Protein AF-A0A7C9AT70-F1 (afdb_monomer_lite)

Foldseek 3Di:
DVVVVVVLFAAEEQEWAWEWEKEWEAQAADDPPDDGDTDIDIDTDTPSLVVQVVCVVLVGAHHYAFEAEPDPSRVVNCPCCVVVVHDCLNYHYYNPAHHWYKYFYAYNVRHTPDIDTDLCSRQVPSALVSVVVCLVSLLRYQAYEYELSYHLRNLLSSLVSCVVSVHAYEYEQNDLVSLLSCLSRLQSHAEYEEEQSSLQSVLCSNVVHNPADPDDPPPPDDDDDPVRVCVRSVVSVVSSQVSNHAWYWYQDVQFGTKIKGQVFDVVVVVSNVSSPPDDDPRPVVCVCCVVPPPCPPVPPVRPPPDRDMDMDGDGDDDD

Secondary structure (DSSP, 8-state):
-HHHHHHHTTPPEEES--EEEEEEEESSPPPTTS---EEEEEEEE-HHHHHHHHHHHTT---EEEEEEESSHHHHHHHHHHHHTT---TTEEEETTPPPEEEEEEE-TTS-EEEEEEE-HHHHHHS-HHHHHHTHHHHHH-S-EEEETTS-HHHHHHHHHHHHHHTPPEEEE--SHHHHGGGGGTGGG-SEE--BHHHHHHHHHHHHTS--SPP----SSS-PPPHHHHHHHHHHHHHHHHHTT-SEEEEE-GGG-EEEEESSHHHHHHHHHHTS---S---HHHHHHHHHS-TTTT--GGGG--SSPPEEEEEPPPP-

Radius of gyration: 20.95 Å; chains: 1; bounding box: 62×44×67 Å

InterPro domains:
  IPR002173 Carbohydrate/purine kinase, PfkB, conserved site [PS00583] (45-69)
  IPR011611 Carbohydrate kinase PfkB [PF00294] (31-262)
  IPR029056 Ribokinase-like [G3DSA:3.40.1190.20] (12-296)
  IPR029056 Ribokinase-like [SSF53613] (13-265)

Sequence (319 aa):
MGKEMDQVNGMPIIIGGMVLDIHATASVPSSSKSTTPGKIEYMHGGVARNVAECLFKLGTKLYMISAVGHDMAGDKLLELWISARLPVEGILQGSDIKTAVVCNMFDVDGELTAGVASVESIERCVTPQWIQGFKPIIRSAPVMLVDANLSIEALNASCRMAADFGVPVWFEPVSVAKSKRVASVAKHVTFASPNEHELVAMAEALTHGNVFRPIQRDQNENSWSIESLFKELKPAILVLLDGGIKFVLVTLGPQGAILCSRLGPTSLSECLNSTKILGGRNELFEAVTGRCPTHRYTSSTLRKRGSHLFAMHFPALPA

Organism: Opuntia streptacantha (NCBI:txid393608)

pLDDT: mean 87.19, std 15.48, range [33.5, 98.81]

Structure (mmCIF, N/CA/C/O backbone):
data_AF-A0A7C9AT70-F1
#
_entry.id   AF-A0A7C9AT70-F1
#
loop_
_atom_site.group_PDB
_atom_site.id
_atom_site.type_symbol
_atom_site.label_atom_id
_atom_site.label_alt_id
_atom_site.label_comp_id
_atom_site.label_asym_id
_atom_site.label_entity_id
_atom_site.label_seq_id
_atom_site.pdbx_PDB_ins_code
_atom_site.Cartn_x
_atom_site.Cartn_y
_atom_site.Cartn_z
_atom_site.occupancy
_atom_site.B_iso_or_equiv
_atom_site.auth_seq_id
_atom_site.auth_comp_id
_atom_site.auth_asym_id
_atom_site.auth_atom_id
_atom_site.pdbx_PDB_model_num
ATOM 1 N N . MET A 1 1 ? -30.740 -10.211 0.414 1.00 41.66 1 MET A N 1
ATOM 2 C CA . MET A 1 1 ? -30.214 -9.003 1.092 1.00 41.66 1 MET A CA 1
ATOM 3 C C . MET A 1 1 ? -29.822 -9.231 2.552 1.00 41.66 1 MET A C 1
ATOM 5 O O . MET A 1 1 ? -28.659 -9.028 2.850 1.00 41.66 1 MET A O 1
ATOM 9 N N . GLY A 1 2 ? -30.698 -9.694 3.460 1.00 33.50 2 GLY A N 1
ATOM 10 C CA . GLY A 1 2 ? -30.329 -9.842 4.887 1.00 33.50 2 GLY A CA 1
ATOM 11 C C . GLY A 1 2 ? -29.228 -10.873 5.213 1.00 33.50 2 GLY A C 1
ATOM 12 O O . GLY A 1 2 ? -28.416 -10.624 6.089 1.00 33.50 2 GLY A O 1
ATOM 13 N N . LYS A 1 3 ? -29.148 -11.999 4.484 1.00 34.25 3 LYS A N 1
ATOM 14 C CA . LYS A 1 3 ? -28.159 -13.074 4.740 1.00 34.25 3 LYS A CA 1
ATOM 15 C C . LYS A 1 3 ? -26.771 -12.858 4.110 1.00 34.25 3 LYS A C 1
ATOM 17 O O . LYS A 1 3 ? -25.826 -13.522 4.520 1.00 34.25 3 LYS A O 1
ATOM 22 N N . GLU A 1 4 ? -26.644 -11.972 3.120 1.00 42.09 4 GLU A N 1
ATOM 23 C CA . GLU A 1 4 ? -25.356 -11.656 2.471 1.00 42.09 4 GLU A CA 1
ATOM 24 C C . GLU A 1 4 ? -24.587 -10.578 3.243 1.00 42.09 4 GLU A C 1
ATOM 26 O O . GLU A 1 4 ? -23.379 -10.702 3.413 1.00 42.09 4 GLU A O 1
ATOM 31 N N . MET A 1 5 ? -25.280 -9.579 3.811 1.00 43.19 5 MET A N 1
ATOM 32 C CA . MET A 1 5 ? -24.649 -8.554 4.660 1.00 43.19 5 MET A CA 1
ATOM 33 C C . MET A 1 5 ? -24.045 -9.132 5.950 1.00 43.19 5 MET A C 1
ATOM 35 O O . MET A 1 5 ? -23.013 -8.642 6.407 1.00 43.19 5 MET A O 1
ATOM 39 N N . ASP A 1 6 ? -24.615 -10.210 6.497 1.00 45.12 6 ASP A N 1
ATOM 40 C CA . ASP A 1 6 ? -24.052 -10.904 7.664 1.00 45.12 6 ASP A CA 1
ATOM 41 C C . ASP A 1 6 ? -22.714 -11.599 7.367 1.00 45.12 6 ASP A C 1
ATOM 43 O O . ASP A 1 6 ? -21.927 -11.813 8.287 1.00 45.12 6 ASP A O 1
ATOM 47 N N . GLN A 1 7 ? -22.418 -11.918 6.099 1.00 51.62 7 GLN A N 1
ATOM 48 C CA . GLN A 1 7 ? -21.132 -12.514 5.732 1.00 51.62 7 GLN A CA 1
ATOM 49 C C . GLN A 1 7 ? -20.010 -11.487 5.595 1.00 51.62 7 GLN A C 1
ATOM 51 O O . GLN A 1 7 ? -18.861 -11.896 5.675 1.00 51.62 7 GLN A O 1
ATOM 56 N N . VAL A 1 8 ? -20.316 -10.198 5.401 1.00 58.53 8 VAL A N 1
ATOM 57 C CA . VAL A 1 8 ? -19.333 -9.138 5.088 1.00 58.53 8 VAL A CA 1
ATOM 58 C C . VAL A 1 8 ? -18.976 -8.279 6.313 1.00 58.53 8 VAL A C 1
ATOM 60 O O . VAL A 1 8 ? -17.944 -7.605 6.336 1.00 58.53 8 VAL A O 1
ATOM 63 N N . ASN A 1 9 ? -19.796 -8.323 7.366 1.00 64.69 9 ASN A N 1
ATOM 64 C CA . ASN A 1 9 ? -19.539 -7.594 8.606 1.00 64.69 9 ASN A CA 1
ATOM 65 C C . ASN A 1 9 ? -18.233 -8.052 9.266 1.00 64.69 9 ASN A C 1
ATOM 67 O O . ASN A 1 9 ? -18.027 -9.241 9.501 1.00 64.69 9 ASN A O 1
ATOM 71 N N . GLY A 1 10 ? -17.376 -7.091 9.619 1.00 79.19 10 GLY A N 1
ATOM 72 C CA . GLY A 1 10 ? -16.135 -7.370 10.338 1.00 79.19 10 GLY A CA 1
ATOM 73 C C . GLY A 1 10 ? -14.957 -7.855 9.485 1.00 79.19 10 GLY A C 1
ATOM 74 O O . GLY A 1 10 ? -13.961 -8.331 10.025 1.00 79.19 10 GLY A O 1
ATOM 75 N N . MET A 1 11 ? -15.025 -7.723 8.163 1.00 89.06 11 MET A N 1
ATOM 76 C CA . MET A 1 11 ? -13.864 -7.953 7.300 1.00 89.06 11 MET A CA 1
ATOM 77 C C . MET A 1 11 ? -12.917 -6.745 7.291 1.00 89.06 11 MET A C 1
ATOM 79 O O . MET A 1 11 ? -13.399 -5.607 7.279 1.00 89.06 11 MET A O 1
ATOM 83 N N . PRO A 1 12 ? -11.584 -6.948 7.248 1.00 93.75 12 PRO A N 1
ATOM 84 C CA . PRO A 1 12 ? -10.650 -5.890 6.883 1.00 93.75 12 PRO A CA 1
ATOM 85 C C . PRO A 1 12 ? -11.036 -5.269 5.538 1.00 93.75 12 PRO A C 1
ATOM 87 O O . PRO A 1 12 ? -11.363 -5.983 4.585 1.00 93.75 12 PRO A O 1
ATOM 90 N N . ILE A 1 13 ? -10.976 -3.942 5.468 1.00 97.06 13 ILE A N 1
ATOM 91 C CA . ILE A 1 13 ? -11.254 -3.182 4.249 1.00 97.06 13 ILE A CA 1
ATOM 92 C C . ILE A 1 13 ? -9.934 -2.774 3.621 1.00 97.06 13 ILE A C 1
ATOM 94 O O . ILE A 1 13 ? -9.091 -2.187 4.296 1.00 97.06 13 ILE A O 1
ATOM 98 N N . ILE A 1 14 ? -9.774 -3.031 2.329 1.00 98.38 14 ILE A N 1
ATOM 99 C CA . ILE A 1 14 ? -8.606 -2.616 1.558 1.00 98.38 14 ILE A CA 1
ATOM 100 C C . ILE A 1 14 ? -9.080 -1.678 0.446 1.00 98.38 14 ILE A C 1
ATOM 102 O O . ILE A 1 14 ? -9.915 -2.066 -0.366 1.00 98.38 14 ILE A O 1
ATOM 106 N N . ILE A 1 15 ? -8.580 -0.443 0.415 1.00 98.69 15 ILE A N 1
ATOM 107 C CA . ILE A 1 15 ? -8.938 0.567 -0.590 1.00 98.69 15 ILE A CA 1
ATOM 108 C C . ILE A 1 15 ? -7.676 0.990 -1.334 1.00 98.69 15 ILE A C 1
ATOM 110 O O . ILE A 1 15 ? -6.734 1.499 -0.726 1.00 98.69 15 ILE A O 1
ATOM 114 N N . GLY A 1 16 ? -7.652 0.808 -2.650 1.00 98.00 16 GLY A N 1
ATOM 115 C CA . GLY A 1 16 ? -6.492 1.202 -3.441 1.00 98.00 16 GLY A CA 1
ATOM 116 C C . GLY A 1 16 ? -6.433 0.556 -4.812 1.00 98.00 16 GLY A C 1
ATOM 117 O O . GLY A 1 16 ? -7.450 0.126 -5.359 1.00 98.00 16 GLY A O 1
ATOM 118 N N . GLY A 1 17 ? -5.233 0.515 -5.385 1.00 95.75 17 GLY A N 1
ATOM 119 C CA . GLY A 1 17 ? -5.032 0.107 -6.772 1.00 95.75 17 GLY A CA 1
ATOM 120 C C . GLY A 1 17 ? -5.025 -1.407 -6.995 1.00 95.75 17 GLY A C 1
ATOM 121 O O . GLY A 1 17 ? -4.301 -2.138 -6.317 1.00 95.75 17 GLY A O 1
ATOM 122 N N . MET A 1 18 ? -5.766 -1.852 -8.013 1.00 97.50 18 MET A N 1
ATOM 123 C CA . MET A 1 18 ? -5.521 -3.105 -8.734 1.00 97.50 18 MET A CA 1
ATOM 124 C C . MET A 1 18 ? -4.820 -2.752 -10.044 1.00 97.50 18 MET A C 1
ATOM 126 O O . MET A 1 18 ? -5.340 -1.944 -10.809 1.00 97.50 18 MET A O 1
ATOM 130 N N . VAL A 1 19 ? -3.629 -3.303 -10.277 1.00 97.38 19 VAL A N 1
ATOM 131 C CA . VAL A 1 19 ? -2.775 -2.927 -11.415 1.00 97.38 19 VAL A CA 1
ATOM 132 C C . VAL A 1 19 ? -2.290 -4.192 -12.103 1.00 97.38 19 VAL A C 1
ATOM 134 O O . VAL A 1 19 ? -1.858 -5.114 -11.425 1.00 97.38 19 VAL A O 1
ATOM 137 N N . LEU A 1 20 ? -2.355 -4.266 -13.428 1.00 97.69 20 LEU A N 1
ATOM 138 C CA . LEU A 1 20 ? -1.689 -5.331 -14.173 1.00 97.69 20 LEU A CA 1
ATOM 139 C C . LEU A 1 20 ? -0.238 -4.918 -14.427 1.00 97.69 20 LEU A C 1
ATOM 141 O O . LEU A 1 20 ? 0.009 -3.927 -15.113 1.00 97.69 20 LEU A O 1
ATOM 145 N N . ASP A 1 21 ? 0.709 -5.688 -13.910 1.00 96.62 21 ASP A N 1
ATOM 146 C CA . ASP A 1 21 ? 2.127 -5.488 -14.179 1.00 96.62 21 ASP A CA 1
ATOM 147 C C . ASP A 1 21 ? 2.527 -6.336 -15.395 1.00 96.62 21 ASP A C 1
ATOM 149 O O . ASP A 1 21 ? 2.266 -7.538 -15.460 1.00 96.62 21 ASP A O 1
ATOM 153 N N . ILE A 1 22 ? 3.147 -5.704 -16.386 1.00 97.06 22 ILE A N 1
ATOM 154 C CA . ILE A 1 22 ? 3.666 -6.337 -17.597 1.00 97.06 22 ILE A CA 1
ATOM 155 C C . ILE A 1 22 ? 5.180 -6.211 -17.559 1.00 97.06 22 ILE A C 1
ATOM 157 O O . ILE A 1 22 ? 5.713 -5.104 -17.590 1.00 97.06 22 ILE A O 1
ATOM 161 N N . HIS A 1 23 ? 5.877 -7.336 -17.496 1.00 96.12 23 HIS A N 1
ATOM 162 C CA . HIS A 1 23 ? 7.333 -7.380 -17.540 1.00 96.12 23 HIS A CA 1
ATOM 163 C C . HIS A 1 23 ? 7.773 -7.912 -18.898 1.00 96.12 23 HIS A C 1
ATOM 165 O O . HIS A 1 23 ? 7.491 -9.057 -19.242 1.00 96.12 23 HIS A O 1
ATOM 171 N N . ALA A 1 24 ? 8.436 -7.065 -19.679 1.00 95.62 24 ALA A N 1
ATOM 172 C CA . ALA A 1 24 ? 8.978 -7.408 -20.984 1.00 95.62 24 ALA A CA 1
ATOM 173 C C . ALA A 1 24 ? 10.507 -7.448 -20.903 1.00 95.62 24 ALA A C 1
ATOM 175 O O . ALA A 1 24 ? 11.152 -6.408 -20.826 1.00 95.62 24 ALA A O 1
ATOM 176 N N . THR A 1 25 ? 11.091 -8.642 -20.922 1.00 95.00 25 THR A N 1
ATOM 177 C CA . THR A 1 25 ? 12.543 -8.843 -20.818 1.00 95.00 25 THR A CA 1
ATOM 178 C C . THR A 1 25 ? 13.114 -9.204 -22.179 1.00 95.00 25 THR A C 1
ATOM 180 O O . THR A 1 25 ? 12.699 -10.195 -22.788 1.00 95.00 25 THR A O 1
ATOM 183 N N . ALA A 1 26 ? 14.063 -8.409 -22.667 1.00 93.19 26 ALA A N 1
ATOM 184 C CA . ALA A 1 26 ? 14.746 -8.683 -23.922 1.00 93.19 26 ALA A CA 1
ATOM 185 C C . ALA A 1 26 ? 15.648 -9.921 -23.786 1.00 93.19 26 ALA A C 1
ATOM 187 O O . ALA A 1 26 ? 16.386 -10.065 -22.819 1.00 93.19 26 ALA A O 1
ATOM 188 N N . SER A 1 27 ? 15.607 -10.828 -24.764 1.00 92.19 27 SER A N 1
ATOM 189 C CA . SER A 1 27 ? 16.508 -11.995 -24.804 1.00 92.19 27 SER A CA 1
ATOM 190 C C . SER A 1 27 ? 17.813 -11.711 -25.545 1.00 92.19 27 SER A C 1
ATOM 192 O O . SER A 1 27 ? 18.742 -12.511 -25.503 1.00 92.19 27 SER A O 1
ATOM 194 N N . VAL A 1 28 ? 17.869 -10.586 -26.254 1.00 89.31 28 VAL A N 1
ATOM 195 C CA . VAL A 1 28 ? 19.045 -10.088 -26.969 1.00 89.31 28 VAL A CA 1
ATOM 196 C C . VAL A 1 28 ? 19.143 -8.574 -26.768 1.00 89.31 28 VAL A C 1
ATOM 198 O O . VAL A 1 28 ? 18.120 -7.951 -26.469 1.00 89.31 28 VAL A O 1
ATOM 201 N N . PRO A 1 29 ? 20.329 -7.959 -26.934 1.00 86.56 29 PRO A N 1
ATOM 202 C CA . PRO A 1 29 ? 20.482 -6.514 -26.804 1.00 86.56 29 PRO A CA 1
ATOM 203 C C . PRO A 1 29 ? 19.462 -5.763 -27.666 1.00 86.56 29 PRO A C 1
ATOM 205 O O . PRO A 1 29 ? 19.308 -6.047 -28.858 1.00 86.56 29 PRO A O 1
ATOM 208 N N . SER A 1 30 ? 18.732 -4.834 -27.051 1.00 73.81 30 SER A N 1
ATOM 209 C CA . SER A 1 30 ? 17.620 -4.151 -27.705 1.00 73.81 30 SER A CA 1
ATOM 210 C C . SER A 1 30 ? 18.113 -3.122 -28.724 1.00 73.81 30 SER A C 1
ATOM 212 O O . SER A 1 30 ? 19.105 -2.421 -28.522 1.00 73.81 30 SER A O 1
ATOM 214 N N . SER A 1 31 ? 17.408 -3.021 -29.855 1.00 69.69 31 SER A N 1
ATOM 215 C CA . SER A 1 31 ? 17.649 -1.968 -30.850 1.00 69.69 31 SER A CA 1
ATOM 216 C C . SER A 1 31 ? 16.604 -0.863 -30.700 1.00 69.69 31 SER A C 1
ATOM 218 O O . SER A 1 31 ? 15.409 -1.139 -30.613 1.00 69.69 31 SER A O 1
ATOM 220 N N . SER A 1 32 ? 17.026 0.403 -30.705 1.00 67.81 32 SER A N 1
ATOM 221 C CA . SER A 1 32 ? 16.189 1.556 -30.325 1.00 67.81 32 SER A CA 1
ATOM 222 C C . SER A 1 32 ? 15.036 1.904 -31.284 1.00 67.81 32 SER A C 1
ATOM 224 O O . SER A 1 32 ? 14.395 2.940 -31.117 1.00 67.81 32 SER A O 1
ATOM 226 N N . LYS A 1 33 ? 14.759 1.078 -32.306 1.00 78.62 33 LYS A N 1
ATOM 227 C CA . LYS A 1 33 ? 13.757 1.353 -33.357 1.00 78.62 33 LYS A CA 1
ATOM 228 C C . LYS A 1 33 ? 13.019 0.113 -33.884 1.00 78.62 33 LYS A C 1
ATOM 230 O O . LYS A 1 33 ? 12.344 0.210 -34.904 1.00 78.62 33 LYS A O 1
ATOM 235 N N . SER A 1 34 ? 13.149 -1.044 -33.232 1.00 80.81 34 SER A N 1
ATOM 236 C CA . SER A 1 34 ? 12.470 -2.279 -33.645 1.00 80.81 34 SER A CA 1
ATOM 237 C C . SER A 1 34 ? 12.056 -3.118 -32.440 1.00 80.81 34 SER A C 1
ATOM 239 O O . SER A 1 34 ? 12.644 -3.022 -31.364 1.00 80.81 34 SER A O 1
ATOM 241 N N . THR A 1 35 ? 11.060 -3.983 -32.627 1.00 86.31 35 THR A N 1
ATOM 242 C CA . THR A 1 35 ? 10.727 -5.023 -31.651 1.00 86.31 35 THR A CA 1
ATOM 243 C C . THR A 1 35 ? 11.911 -5.968 -31.479 1.00 86.31 35 THR A C 1
ATOM 245 O O . THR A 1 35 ? 12.516 -6.392 -32.467 1.00 86.31 35 THR A O 1
ATOM 248 N N . THR A 1 36 ? 12.221 -6.304 -30.231 1.00 89.62 36 THR A N 1
ATOM 249 C CA . THR A 1 36 ? 13.320 -7.203 -29.867 1.00 89.62 36 THR A CA 1
ATOM 250 C C . THR A 1 36 ? 12.733 -8.520 -29.351 1.00 89.62 36 THR A C 1
ATOM 252 O O . THR A 1 36 ? 11.795 -8.466 -28.553 1.00 89.62 36 THR A O 1
ATOM 255 N N . PRO A 1 37 ? 13.230 -9.695 -29.786 1.00 92.31 37 PRO A N 1
ATOM 256 C CA . PRO A 1 37 ? 12.827 -10.973 -29.207 1.00 92.31 37 PRO A CA 1
ATOM 257 C C . PRO A 1 37 ? 13.023 -10.986 -27.689 1.00 92.31 37 PRO A C 1
ATOM 259 O O . PRO A 1 37 ? 14.044 -10.516 -27.182 1.00 92.31 37 PRO A O 1
ATOM 262 N N . GLY A 1 38 ? 12.049 -11.525 -26.965 1.00 93.62 38 GLY A N 1
ATOM 263 C CA . GLY A 1 38 ? 12.025 -11.459 -25.512 1.00 93.62 38 GLY A CA 1
ATOM 264 C C . GLY A 1 38 ? 10.919 -12.301 -24.894 1.00 93.62 38 GLY A C 1
ATOM 265 O O . GLY A 1 38 ? 10.175 -12.997 -25.590 1.00 93.62 38 GLY A O 1
ATOM 266 N N . LYS A 1 39 ? 10.805 -12.201 -23.573 1.00 95.38 39 LYS A N 1
ATOM 267 C CA . LYS A 1 39 ? 9.749 -12.816 -22.770 1.00 95.38 39 LYS A CA 1
ATOM 268 C C . LYS A 1 39 ? 8.825 -11.728 -22.234 1.00 95.38 39 LYS A C 1
ATOM 270 O O . LYS A 1 39 ? 9.304 -10.705 -21.756 1.00 95.38 39 LYS A O 1
ATOM 275 N N . ILE A 1 40 ? 7.516 -11.962 -22.307 1.00 96.12 40 ILE A N 1
ATOM 276 C CA . ILE A 1 40 ? 6.504 -11.095 -21.698 1.00 96.12 40 ILE A CA 1
ATOM 277 C C . ILE A 1 40 ? 5.802 -11.883 -20.599 1.00 96.12 40 ILE A C 1
ATOM 279 O O . ILE A 1 40 ? 5.270 -12.965 -20.848 1.00 96.12 40 ILE A O 1
ATOM 283 N N . GLU A 1 41 ? 5.798 -11.333 -19.392 1.00 95.94 41 GLU A N 1
ATOM 284 C CA . GLU A 1 41 ? 5.100 -11.879 -18.237 1.00 95.94 41 GLU A CA 1
ATOM 285 C C . GLU A 1 41 ? 4.011 -10.913 -17.784 1.00 95.94 41 GLU A C 1
ATOM 287 O O . GLU A 1 41 ? 4.243 -9.715 -17.627 1.00 95.94 41 GLU A O 1
ATOM 292 N N . TYR A 1 42 ? 2.817 -11.460 -17.567 1.00 95.38 42 TYR A N 1
ATOM 293 C CA . TYR A 1 42 ? 1.684 -10.740 -17.005 1.00 95.38 42 TYR A CA 1
ATOM 294 C C . TYR A 1 42 ? 1.552 -11.133 -15.546 1.00 95.38 42 TYR A C 1
ATOM 296 O O . TYR A 1 42 ? 1.326 -12.301 -15.222 1.00 95.38 42 TYR A O 1
ATOM 304 N N . MET A 1 43 ? 1.680 -10.152 -14.672 1.00 94.31 43 MET A N 1
ATOM 305 C CA . MET A 1 43 ? 1.584 -10.331 -13.241 1.00 94.31 43 MET A CA 1
ATOM 306 C C . MET A 1 43 ? 0.438 -9.502 -12.709 1.00 94.31 43 MET A C 1
ATOM 308 O O . MET A 1 43 ? 0.207 -8.357 -13.089 1.00 94.31 43 MET A O 1
ATOM 312 N N . HIS A 1 44 ? -0.297 -10.103 -11.794 1.00 94.31 44 HIS A N 1
ATOM 313 C CA . HIS A 1 44 ? -1.264 -9.358 -11.028 1.00 94.31 44 HIS A CA 1
ATOM 314 C C . HIS A 1 44 ? -0.490 -8.491 -10.025 1.00 94.31 44 HIS A C 1
ATOM 316 O O . HIS A 1 44 ? 0.328 -9.003 -9.263 1.00 94.31 44 HIS A O 1
ATOM 322 N N . GLY A 1 45 ? -0.745 -7.192 -10.036 1.00 94.19 45 GLY A N 1
ATOM 323 C CA . GLY A 1 45 ? -0.029 -6.192 -9.258 1.00 94.19 45 GLY A CA 1
ATOM 324 C C . GLY A 1 45 ? -0.973 -5.222 -8.557 1.00 94.19 45 GLY A C 1
ATOM 325 O O . GLY A 1 45 ? -2.175 -5.473 -8.408 1.00 94.19 45 GLY A O 1
ATOM 326 N N . GLY A 1 46 ? -0.419 -4.094 -8.123 1.00 94.69 46 GLY A N 1
ATOM 327 C CA . GLY A 1 46 ? -1.116 -3.090 -7.321 1.00 94.69 46 GLY A CA 1
ATOM 328 C C . GLY A 1 46 ? -0.963 -3.352 -5.826 1.00 94.69 46 GLY A C 1
ATOM 329 O O . GLY A 1 46 ? -1.211 -4.450 -5.336 1.00 94.69 46 GLY A O 1
ATOM 330 N N . VAL A 1 47 ? -0.536 -2.332 -5.084 1.00 95.94 47 VAL A N 1
ATOM 331 C CA . VAL A 1 47 ? -0.139 -2.485 -3.678 1.00 95.94 47 VAL A CA 1
ATOM 332 C C . VAL A 1 47 ? -1.301 -2.970 -2.809 1.00 95.94 47 VAL A C 1
ATOM 334 O O . VAL A 1 47 ? -1.182 -3.999 -2.144 1.00 95.94 47 VAL A O 1
ATOM 337 N N . ALA A 1 48 ? -2.455 -2.305 -2.881 1.00 97.62 48 ALA A N 1
ATOM 338 C CA . ALA A 1 48 ? -3.664 -2.744 -2.191 1.00 97.62 48 ALA A CA 1
ATOM 339 C C . ALA A 1 48 ? -4.101 -4.168 -2.600 1.00 97.62 48 ALA A C 1
ATOM 341 O O . ALA A 1 48 ? -4.435 -4.989 -1.747 1.00 97.62 48 ALA A O 1
ATOM 342 N N . ARG A 1 49 ? -4.029 -4.501 -3.892 1.00 97.44 49 ARG A N 1
ATOM 343 C CA . ARG A 1 49 ? -4.360 -5.831 -4.433 1.00 97.44 49 ARG A CA 1
ATOM 344 C C . ARG A 1 49 ? -3.434 -6.923 -3.883 1.00 97.44 49 ARG A C 1
ATOM 346 O O . ARG A 1 49 ? -3.914 -7.981 -3.485 1.00 97.44 49 ARG A O 1
ATOM 353 N N . ASN A 1 50 ? -2.131 -6.651 -3.802 1.00 97.44 50 ASN A N 1
ATOM 354 C CA . ASN A 1 50 ? -1.127 -7.561 -3.242 1.00 97.44 50 ASN A CA 1
ATOM 355 C C . ASN A 1 50 ? -1.363 -7.800 -1.745 1.00 97.44 50 ASN A C 1
ATOM 357 O O . ASN A 1 50 ? -1.298 -8.939 -1.282 1.00 97.44 50 ASN A O 1
ATOM 361 N N . VAL A 1 51 ? -1.683 -6.742 -0.991 1.00 97.19 51 VAL A N 1
ATOM 362 C CA . VAL A 1 51 ? -2.067 -6.859 0.423 1.00 97.19 51 VAL A CA 1
ATOM 363 C C . VAL A 1 51 ? -3.324 -7.713 0.571 1.00 97.19 51 VAL A C 1
ATOM 365 O O . VAL A 1 51 ? -3.359 -8.607 1.415 1.00 97.19 51 VAL A O 1
ATOM 368 N N . ALA A 1 52 ? -4.339 -7.476 -0.261 1.00 96.50 52 ALA A N 1
ATOM 369 C CA . ALA A 1 52 ? -5.569 -8.252 -0.239 1.00 96.50 52 ALA A CA 1
ATOM 370 C C . ALA A 1 52 ? -5.306 -9.743 -0.524 1.00 96.50 52 ALA A C 1
ATOM 372 O O . ALA A 1 52 ? -5.697 -10.606 0.259 1.00 96.50 52 ALA A O 1
ATOM 373 N N . GLU A 1 53 ? -4.571 -10.065 -1.588 1.00 95.88 53 GLU A N 1
ATOM 374 C CA . GLU A 1 53 ? -4.197 -11.450 -1.894 1.00 95.88 53 GLU A CA 1
ATOM 375 C C . GLU A 1 53 ? -3.407 -12.103 -0.747 1.00 95.88 53 GLU A C 1
ATOM 377 O O . GLU A 1 53 ? -3.652 -13.265 -0.417 1.00 95.88 53 GLU A O 1
ATOM 382 N N . CYS A 1 54 ? -2.498 -11.362 -0.104 1.00 95.19 54 CYS A N 1
ATOM 383 C CA . CYS A 1 54 ? -1.751 -11.842 1.056 1.00 95.19 54 CYS A CA 1
ATOM 384 C C . CYS A 1 54 ? -2.687 -12.198 2.220 1.00 95.19 54 CYS A C 1
ATOM 386 O O . CYS A 1 54 ? -2.642 -13.322 2.716 1.00 95.19 54 CYS A O 1
ATOM 388 N N . LEU A 1 55 ? -3.595 -11.296 2.609 1.00 92.44 55 LEU A N 1
ATOM 389 C CA . LEU A 1 55 ? -4.582 -11.562 3.664 1.00 92.44 55 LEU A CA 1
ATOM 390 C C . LEU A 1 55 ? -5.445 -12.787 3.343 1.00 92.44 55 LEU A C 1
ATOM 392 O O . LEU A 1 55 ? -5.650 -13.639 4.210 1.00 92.44 55 LEU A O 1
ATOM 396 N N . PHE A 1 56 ? -5.894 -12.909 2.093 1.00 92.00 56 PHE A N 1
ATOM 397 C CA . PHE A 1 56 ? -6.684 -14.050 1.646 1.00 92.00 56 PHE A CA 1
ATOM 398 C C . PHE A 1 56 ? -5.912 -15.372 1.748 1.00 92.00 56 PHE A C 1
ATOM 400 O O . PHE A 1 56 ? -6.423 -16.342 2.310 1.00 92.00 56 PHE A O 1
ATOM 407 N N . LYS A 1 57 ? -4.658 -15.410 1.278 1.00 92.12 57 LYS A N 1
ATOM 408 C CA . LYS A 1 57 ? -3.782 -16.591 1.396 1.00 92.12 57 LYS A CA 1
ATOM 409 C C . LYS A 1 57 ? -3.444 -16.931 2.848 1.00 92.12 57 LYS A C 1
ATOM 411 O O . LYS A 1 57 ? -3.259 -18.099 3.171 1.00 92.12 57 LYS A O 1
ATOM 416 N N . LEU A 1 58 ? -3.432 -15.934 3.732 1.00 89.25 58 LEU A N 1
ATOM 417 C CA . LEU A 1 58 ? -3.352 -16.100 5.185 1.00 89.25 58 LEU A CA 1
ATOM 418 C C . LEU A 1 58 ? -4.722 -16.412 5.821 1.00 89.25 58 LEU A C 1
ATOM 420 O O . LEU A 1 58 ? -4.916 -16.180 7.013 1.00 89.25 58 LEU A O 1
ATOM 424 N N . GLY A 1 59 ? -5.689 -16.922 5.054 1.00 86.75 59 GLY A N 1
ATOM 425 C CA . GLY A 1 59 ? -6.973 -17.425 5.549 1.00 86.75 59 GLY A CA 1
ATOM 426 C C . GLY A 1 59 ? -7.962 -16.352 6.010 1.00 86.75 59 GLY A C 1
ATOM 427 O O . GLY A 1 59 ? -8.968 -16.688 6.630 1.00 86.75 59 GLY A O 1
ATOM 428 N N . THR A 1 60 ? -7.700 -15.074 5.729 1.00 86.94 60 THR A N 1
ATOM 429 C CA . THR A 1 60 ? -8.556 -13.960 6.150 1.00 86.94 60 THR A CA 1
ATOM 430 C C . THR A 1 60 ? -9.431 -13.502 4.992 1.00 86.94 60 THR A C 1
ATOM 432 O O . THR A 1 60 ? -8.934 -13.085 3.947 1.00 86.94 60 THR A O 1
ATOM 435 N N . LYS A 1 61 ? -10.754 -13.534 5.176 1.00 88.88 61 LYS A N 1
ATOM 436 C CA . LYS A 1 61 ? -11.662 -12.880 4.228 1.00 88.88 61 LYS A CA 1
ATOM 437 C C . LYS A 1 61 ? -11.579 -11.366 4.391 1.00 88.88 61 LYS A C 1
ATOM 439 O O . LYS A 1 61 ? -11.466 -10.865 5.505 1.00 88.88 61 LYS A O 1
ATOM 444 N N . LEU A 1 62 ? -11.674 -10.655 3.280 1.00 93.00 62 LEU A N 1
ATOM 445 C CA . LEU A 1 62 ? -11.519 -9.208 3.203 1.00 93.00 62 LEU A CA 1
ATOM 446 C C . LEU A 1 62 ? -12.524 -8.622 2.221 1.00 93.00 62 LEU A C 1
ATOM 448 O O . LEU A 1 62 ? -13.118 -9.346 1.418 1.00 93.00 62 LEU A O 1
ATOM 452 N N . TYR A 1 63 ? -12.639 -7.301 2.245 1.00 95.81 63 TYR A N 1
ATOM 453 C CA . TYR A 1 63 ? -13.417 -6.555 1.274 1.00 95.81 63 TYR A CA 1
ATOM 454 C C . TYR A 1 63 ? -12.527 -5.526 0.567 1.00 95.81 63 TYR A C 1
ATOM 456 O O . TYR A 1 63 ? -11.843 -4.733 1.217 1.00 95.81 63 TYR A O 1
ATOM 464 N N . MET A 1 64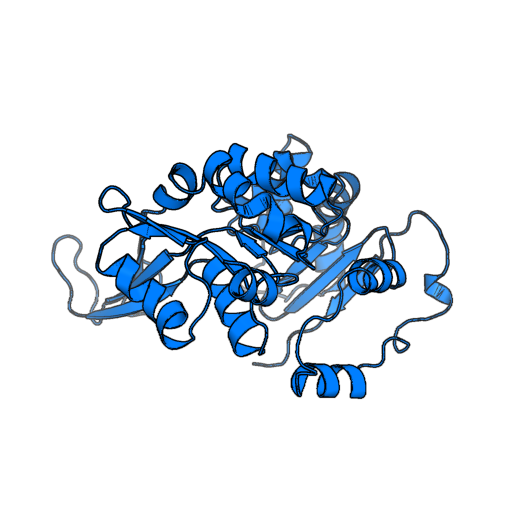 ? -12.511 -5.566 -0.766 1.00 97.69 64 MET A N 1
ATOM 465 C CA . MET A 1 64 ? -11.679 -4.702 -1.606 1.00 97.69 64 MET A CA 1
ATOM 466 C C . MET A 1 64 ? -12.537 -3.597 -2.221 1.00 97.69 64 MET A C 1
ATOM 468 O O . MET A 1 64 ? -13.565 -3.887 -2.827 1.00 97.69 64 MET A O 1
ATOM 472 N N . ILE A 1 65 ? -12.093 -2.346 -2.105 1.00 98.50 65 ILE A N 1
ATOM 473 C CA . ILE A 1 65 ? -12.672 -1.194 -2.798 1.00 98.50 65 ILE A CA 1
ATOM 474 C C . ILE A 1 65 ? -11.655 -0.702 -3.830 1.00 98.50 65 ILE A C 1
ATOM 476 O O . ILE A 1 65 ? -10.571 -0.231 -3.480 1.00 98.50 65 ILE A O 1
ATOM 480 N N . SER A 1 66 ? -11.989 -0.842 -5.111 1.00 98.44 66 SER A N 1
ATOM 481 C CA . SER A 1 66 ? -11.095 -0.501 -6.224 1.00 98.44 66 SER A CA 1
ATOM 482 C C . SER A 1 66 ? -11.878 -0.200 -7.504 1.00 98.44 66 SER A C 1
ATOM 484 O O . SER A 1 66 ? -13.101 -0.062 -7.463 1.00 98.44 66 SER A O 1
ATOM 486 N N . ALA A 1 67 ? -11.178 -0.089 -8.632 1.00 98.19 67 ALA A N 1
ATOM 487 C CA . ALA A 1 67 ? -11.768 0.076 -9.951 1.00 98.19 67 ALA A CA 1
ATOM 488 C C . ALA A 1 67 ? -10.964 -0.679 -11.020 1.00 98.19 67 ALA A C 1
ATOM 490 O O . ALA A 1 67 ? -9.735 -0.615 -11.030 1.00 98.19 67 ALA A O 1
ATOM 491 N N . VAL A 1 68 ? -11.664 -1.342 -11.940 1.00 98.38 68 VAL A N 1
ATOM 492 C CA . VAL A 1 68 ? -11.103 -1.974 -13.143 1.00 98.38 68 VAL A CA 1
ATOM 493 C C . VAL A 1 68 ? -12.017 -1.731 -14.350 1.00 98.38 68 VAL A C 1
ATOM 495 O O . VAL A 1 68 ? -13.190 -1.387 -14.211 1.00 98.38 68 VAL A O 1
ATOM 498 N N . GLY A 1 69 ? -11.468 -1.866 -15.551 1.00 98.00 69 GLY A N 1
ATOM 499 C CA . GLY A 1 69 ? -12.209 -1.798 -16.805 1.00 98.00 69 GLY A CA 1
ATOM 500 C C . GLY A 1 69 ? -12.854 -3.125 -17.194 1.00 98.00 69 GLY A C 1
ATOM 501 O O . GLY A 1 69 ? -12.422 -4.188 -16.753 1.00 98.00 69 GLY A O 1
ATOM 502 N N . HIS A 1 70 ? -13.844 -3.071 -18.089 1.00 97.06 70 HIS A N 1
ATOM 503 C CA . HIS A 1 70 ? -14.278 -4.237 -18.875 1.00 97.06 70 HIS A CA 1
ATOM 504 C C . HIS A 1 70 ? -13.276 -4.508 -20.010 1.00 97.06 70 HIS A C 1
ATOM 506 O O . HIS A 1 70 ? -13.580 -4.342 -21.194 1.00 97.06 70 HIS A O 1
ATOM 512 N N . ASP A 1 71 ? -12.044 -4.836 -19.634 1.00 96.94 71 ASP A N 1
ATOM 513 C CA . ASP A 1 71 ? -10.938 -5.123 -20.537 1.00 96.94 71 ASP A CA 1
ATOM 514 C C . ASP A 1 71 ? -10.142 -6.350 -20.061 1.00 96.94 71 ASP A C 1
ATOM 516 O O . ASP A 1 71 ? -10.293 -6.815 -18.934 1.00 96.94 71 ASP A O 1
ATOM 520 N N . MET A 1 72 ? -9.267 -6.870 -20.929 1.00 95.81 72 MET A N 1
ATOM 521 C CA . MET A 1 72 ? -8.459 -8.066 -20.648 1.00 95.81 72 MET A CA 1
ATOM 522 C C . MET A 1 72 ? -7.655 -7.948 -19.344 1.00 95.81 72 MET A C 1
ATOM 524 O O . MET A 1 72 ? -7.446 -8.940 -18.649 1.00 95.81 72 MET A O 1
ATOM 528 N N . ALA A 1 73 ? -7.178 -6.746 -19.014 1.00 97.06 73 ALA A N 1
ATOM 529 C CA . ALA A 1 73 ? -6.425 -6.521 -17.789 1.00 97.06 73 ALA A CA 1
ATOM 530 C C . ALA A 1 73 ? -7.333 -6.596 -16.553 1.00 97.06 73 ALA A C 1
ATOM 532 O O . ALA A 1 73 ? -6.943 -7.195 -15.550 1.00 97.06 73 ALA A O 1
ATOM 533 N N . GLY A 1 74 ? -8.542 -6.037 -16.632 1.00 97.44 74 GLY A N 1
ATOM 534 C CA . GLY A 1 74 ? -9.551 -6.117 -15.580 1.00 97.44 74 GLY A CA 1
ATOM 535 C C . GLY A 1 74 ? -9.988 -7.555 -15.333 1.00 97.44 74 GLY A C 1
ATOM 536 O O . GLY A 1 74 ? -9.938 -8.014 -14.192 1.00 97.44 74 GLY A O 1
ATOM 537 N N . ASP A 1 75 ? -10.293 -8.295 -16.403 1.00 96.12 75 ASP A N 1
ATOM 538 C CA . ASP A 1 75 ? -10.631 -9.721 -16.334 1.00 96.12 75 ASP A CA 1
ATOM 539 C C . ASP A 1 75 ? -9.523 -10.511 -15.630 1.00 96.12 75 ASP A C 1
ATOM 541 O O . ASP A 1 75 ? -9.790 -11.278 -14.702 1.00 96.12 75 ASP A O 1
ATOM 545 N N . LYS A 1 76 ? -8.262 -10.256 -16.010 1.00 96.19 76 LYS A N 1
ATOM 546 C CA . LYS A 1 76 ? -7.096 -10.916 -15.420 1.00 96.19 76 LYS A CA 1
ATOM 547 C C . LYS A 1 76 ? -6.987 -10.647 -13.920 1.00 96.19 76 LYS A C 1
ATOM 549 O O . LYS A 1 76 ? -6.797 -11.569 -13.133 1.00 96.19 76 LYS A O 1
ATOM 554 N N . LEU A 1 77 ? -7.145 -9.394 -13.499 1.00 97.00 77 LEU A N 1
ATOM 555 C CA . LEU A 1 77 ? -7.067 -9.006 -12.086 1.00 97.00 77 LEU A CA 1
ATOM 556 C C . LEU A 1 77 ? -8.220 -9.565 -11.238 1.00 97.00 77 LEU A C 1
ATOM 558 O O . LEU A 1 77 ? -8.033 -9.798 -10.040 1.00 97.00 77 LEU A O 1
ATOM 562 N N . LEU A 1 78 ? -9.386 -9.806 -11.841 1.00 96.69 78 LEU A N 1
ATOM 563 C CA . LEU A 1 78 ? -10.565 -10.350 -11.164 1.00 96.69 78 LEU A CA 1
ATOM 564 C C . LEU A 1 78 ? -10.558 -11.881 -11.028 1.00 96.69 78 LEU A C 1
ATOM 566 O O . LEU A 1 78 ? -11.312 -12.403 -10.204 1.00 96.69 78 LEU A O 1
ATOM 570 N N . GLU A 1 79 ? -9.697 -12.610 -11.753 1.00 94.44 79 GLU A N 1
ATOM 571 C CA . GLU A 1 79 ? -9.628 -14.085 -11.721 1.00 94.44 79 GLU A CA 1
ATOM 572 C C . GLU A 1 79 ? -9.555 -14.646 -10.289 1.00 94.44 79 GLU A C 1
ATOM 574 O O . GLU A 1 79 ? -10.294 -15.573 -9.933 1.00 94.44 79 GLU A O 1
ATOM 579 N N . LEU A 1 80 ? -8.694 -14.069 -9.439 1.00 91.38 80 LEU A N 1
ATOM 580 C CA . LEU A 1 80 ? -8.553 -14.492 -8.043 1.00 91.38 80 LEU A CA 1
ATOM 581 C C . LEU A 1 80 ? -9.844 -14.253 -7.255 1.00 91.38 80 LEU A C 1
ATOM 583 O O . LEU A 1 80 ? -10.295 -15.149 -6.550 1.00 91.38 80 LEU A O 1
ATOM 587 N N . TRP A 1 81 ? -10.451 -13.072 -7.378 1.00 94.00 81 TRP A N 1
ATOM 588 C CA . TRP A 1 81 ? -11.663 -12.732 -6.631 1.00 94.00 81 TRP A CA 1
ATOM 589 C C . TRP A 1 81 ? -12.824 -13.654 -6.997 1.00 94.00 81 TRP A C 1
ATOM 591 O O . TRP A 1 81 ? -13.511 -14.165 -6.113 1.00 94.00 81 TRP A O 1
ATOM 601 N N . ILE A 1 82 ? -12.993 -13.925 -8.291 1.00 94.56 82 ILE A N 1
ATOM 602 C CA . ILE A 1 82 ? -14.055 -14.790 -8.802 1.00 94.56 82 ILE A CA 1
ATOM 603 C C . ILE A 1 82 ? -13.830 -16.240 -8.355 1.00 94.56 82 ILE A C 1
ATOM 605 O O . ILE A 1 82 ? -14.727 -16.856 -7.776 1.00 94.56 82 ILE A O 1
ATOM 609 N N . SER A 1 83 ? -12.630 -16.788 -8.575 1.00 94.12 83 SER A N 1
ATOM 610 C CA . SER A 1 83 ? -12.316 -18.183 -8.225 1.00 94.12 83 SER A CA 1
ATOM 611 C C . SER A 1 83 ? -12.363 -18.442 -6.714 1.00 94.12 83 SER A C 1
ATOM 613 O O . SER A 1 83 ? -12.843 -19.492 -6.283 1.00 94.12 83 SER A O 1
ATOM 615 N N . ALA A 1 84 ? -11.947 -17.465 -5.905 1.00 91.19 84 ALA A N 1
ATOM 616 C CA . ALA A 1 84 ? -11.996 -17.512 -4.447 1.00 91.19 84 ALA A CA 1
ATOM 617 C C . ALA A 1 84 ? -13.377 -17.193 -3.849 1.00 91.19 84 ALA A C 1
ATOM 619 O O . ALA A 1 84 ? -13.556 -17.333 -2.637 1.00 91.19 84 ALA A O 1
ATOM 620 N N . ARG A 1 85 ? -14.351 -16.764 -4.669 1.00 93.50 85 ARG A N 1
ATOM 621 C CA . ARG A 1 85 ? -15.665 -16.265 -4.223 1.00 93.50 85 ARG A CA 1
ATOM 622 C C . ARG A 1 85 ? -15.541 -15.126 -3.200 1.00 93.50 85 ARG A C 1
ATOM 624 O O . ARG A 1 85 ? -16.257 -15.100 -2.197 1.00 93.50 85 ARG A O 1
ATOM 631 N N . LEU A 1 86 ? -14.597 -14.216 -3.436 1.00 92.50 86 LEU A N 1
ATOM 632 C CA . LEU A 1 86 ? -14.460 -12.984 -2.664 1.00 92.50 86 LEU A CA 1
ATOM 633 C C . LEU A 1 86 ? -15.513 -11.955 -3.107 1.00 92.50 86 LEU A C 1
ATOM 635 O O . LEU A 1 86 ? -15.903 -11.961 -4.276 1.00 92.50 86 LEU A O 1
ATOM 639 N N . PRO A 1 87 ? -15.952 -11.056 -2.208 1.00 93.50 87 PRO A N 1
ATOM 640 C CA . PRO A 1 87 ? -16.845 -9.960 -2.572 1.00 93.50 87 PRO A CA 1
ATOM 641 C C . PRO A 1 87 ? -16.227 -9.075 -3.661 1.00 93.50 87 PRO A C 1
ATOM 643 O O . PRO A 1 87 ? -15.063 -8.677 -3.554 1.00 93.50 87 PRO A O 1
ATOM 646 N N . VAL A 1 88 ? -17.008 -8.761 -4.694 1.00 95.50 88 VAL A N 1
ATOM 647 C CA . VAL A 1 88 ? -16.586 -7.922 -5.834 1.00 95.50 88 VAL A CA 1
ATOM 648 C C . VAL A 1 88 ? -17.366 -6.615 -5.926 1.00 95.50 88 VAL A C 1
ATOM 650 O O . VAL A 1 88 ? -17.052 -5.775 -6.759 1.00 95.50 88 VAL A O 1
ATOM 653 N N . GLU A 1 89 ? -18.358 -6.400 -5.063 1.00 95.56 89 GLU A N 1
ATOM 654 C CA . GLU A 1 89 ? -19.255 -5.241 -5.131 1.00 95.56 89 GLU A CA 1
ATOM 655 C C . GLU A 1 89 ? -18.526 -3.924 -4.822 1.00 95.56 89 GLU A C 1
ATOM 657 O O . GLU A 1 89 ? -18.968 -2.863 -5.254 1.00 95.56 89 GLU A O 1
ATOM 662 N N . GLY A 1 90 ? -17.391 -3.989 -4.115 1.00 96.62 90 GLY A N 1
ATOM 663 C CA . GLY A 1 90 ? -16.494 -2.854 -3.885 1.00 96.62 90 GLY A CA 1
ATOM 664 C C . GLY A 1 90 ? -15.589 -2.513 -5.072 1.00 96.62 90 GLY A C 1
ATOM 665 O O . GLY A 1 90 ? -15.001 -1.428 -5.107 1.00 96.62 90 GLY A O 1
ATOM 666 N N . ILE A 1 91 ? -15.479 -3.408 -6.056 1.00 98.06 91 ILE A N 1
ATOM 667 C CA . ILE A 1 91 ? -14.651 -3.219 -7.245 1.00 98.06 91 ILE A CA 1
ATOM 668 C C . ILE A 1 91 ? -15.537 -2.656 -8.354 1.00 98.06 91 ILE A C 1
ATOM 670 O O . ILE A 1 91 ? -16.315 -3.376 -8.980 1.00 98.06 91 ILE A O 1
ATOM 674 N N . LEU A 1 92 ? -15.412 -1.351 -8.591 1.00 97.88 92 LEU A N 1
ATOM 675 C CA . LEU A 1 92 ? -16.108 -0.675 -9.676 1.00 97.88 92 LEU A CA 1
ATOM 676 C C . LEU A 1 92 ? -15.634 -1.237 -11.021 1.00 97.88 92 LEU A C 1
ATOM 678 O O . LEU A 1 92 ? -14.434 -1.298 -11.277 1.00 97.88 92 LEU A O 1
ATOM 682 N N . GLN A 1 93 ? -16.578 -1.618 -11.876 1.00 97.00 93 GLN A N 1
ATOM 683 C CA . GLN A 1 93 ? -16.317 -2.153 -13.210 1.00 97.00 93 GLN A CA 1
ATOM 684 C C . GLN A 1 93 ? -17.064 -1.312 -14.244 1.00 97.00 93 GLN A C 1
ATOM 686 O O . GLN A 1 93 ? -18.237 -0.986 -14.048 1.00 97.00 93 GLN A O 1
ATOM 691 N N . GLY A 1 94 ? -16.388 -0.927 -15.326 1.00 95.44 94 GLY A N 1
ATOM 692 C CA . GLY A 1 94 ? -16.979 -0.067 -16.349 1.00 95.44 94 GLY A CA 1
ATOM 693 C C . GLY A 1 94 ? -16.270 -0.161 -17.693 1.00 95.44 94 GLY A C 1
ATOM 694 O O . GLY A 1 94 ? -15.059 -0.356 -17.766 1.00 95.44 94 GLY A O 1
ATOM 695 N N . SER A 1 95 ? -17.021 -0.006 -18.783 1.00 94.38 95 SER A N 1
ATOM 696 C CA . SER A 1 95 ? -16.460 0.002 -20.145 1.00 94.38 95 SER A CA 1
ATOM 697 C C . SER A 1 95 ? -15.694 1.292 -20.472 1.00 94.38 95 SER A C 1
ATOM 699 O O . SER A 1 95 ? -14.886 1.317 -21.399 1.00 94.38 95 SER A O 1
ATOM 701 N N . ASP A 1 96 ? -15.947 2.363 -19.720 1.00 95.00 96 ASP A N 1
ATOM 702 C CA . ASP A 1 96 ? -15.264 3.656 -19.778 1.00 95.00 96 ASP A CA 1
ATOM 703 C C . ASP A 1 96 ? -14.013 3.721 -18.884 1.00 95.00 96 ASP A C 1
ATOM 705 O O . ASP A 1 96 ? -13.193 4.631 -19.024 1.00 95.00 96 ASP A O 1
ATOM 709 N N . ILE A 1 97 ? -13.823 2.731 -18.009 1.00 97.00 97 ILE A N 1
ATOM 710 C CA . ILE A 1 97 ? -12.645 2.602 -17.154 1.00 97.00 97 ILE A CA 1
ATOM 711 C C . ILE A 1 97 ? -11.564 1.845 -17.927 1.00 97.00 97 ILE A C 1
ATOM 713 O O . ILE A 1 97 ? -11.810 0.784 -18.496 1.00 97.00 97 ILE A O 1
ATOM 717 N N . LYS A 1 98 ? -10.345 2.388 -17.947 1.00 96.75 98 LYS A N 1
ATOM 718 C CA . LYS A 1 98 ? -9.153 1.658 -18.397 1.00 96.75 98 LYS A CA 1
ATOM 719 C C . LYS A 1 98 ? -8.479 1.049 -17.185 1.00 96.75 98 LYS A C 1
ATOM 721 O O . LYS A 1 98 ? -8.070 1.793 -16.291 1.00 96.75 98 LYS A O 1
ATOM 726 N N . THR A 1 99 ? -8.385 -0.276 -17.126 1.00 98.12 99 THR A N 1
ATOM 727 C CA . THR A 1 99 ? -7.694 -0.939 -16.015 1.00 98.12 99 THR A CA 1
ATOM 728 C C . THR A 1 99 ? -6.277 -0.397 -15.889 1.00 98.12 99 THR A C 1
ATOM 730 O O . THR A 1 99 ? -5.614 -0.140 -16.894 1.00 98.12 99 THR A O 1
ATOM 733 N N . ALA A 1 100 ? -5.822 -0.185 -14.655 1.00 97.69 100 ALA A N 1
ATOM 734 C CA . ALA A 1 100 ? -4.478 0.309 -14.426 1.00 97.69 100 ALA A CA 1
ATOM 735 C C . ALA A 1 100 ? -3.436 -0.731 -14.872 1.00 97.69 100 ALA A C 1
ATOM 737 O O . ALA A 1 100 ? -3.542 -1.909 -14.530 1.00 97.69 100 ALA A O 1
ATOM 738 N N . VAL A 1 101 ? -2.422 -0.294 -15.618 1.00 97.50 101 VAL A N 1
ATOM 739 C CA . VAL A 1 101 ? -1.346 -1.146 -16.143 1.00 97.50 101 VAL A CA 1
ATOM 740 C C . VAL A 1 101 ? -0.001 -0.465 -15.933 1.00 97.50 101 VAL A C 1
ATOM 742 O O . VAL A 1 101 ? 0.149 0.725 -16.216 1.00 97.50 101 VAL A O 1
ATOM 745 N N . VAL A 1 102 ? 0.997 -1.220 -15.486 1.00 95.69 102 VAL A N 1
ATOM 746 C CA . VAL A 1 102 ? 2.402 -0.801 -15.484 1.00 95.69 102 VAL A CA 1
ATOM 747 C C . VAL A 1 102 ? 3.173 -1.746 -16.389 1.00 95.69 102 VAL A C 1
ATOM 749 O O . VAL A 1 102 ? 3.134 -2.954 -16.204 1.00 95.69 102 VAL A O 1
ATOM 752 N N . CYS A 1 103 ? 3.868 -1.207 -17.383 1.00 96.06 103 CYS A N 1
ATOM 753 C CA . CYS A 1 103 ? 4.718 -1.978 -18.277 1.00 96.06 103 CYS A CA 1
ATOM 754 C C . CYS A 1 103 ? 6.177 -1.621 -18.022 1.00 96.06 103 CYS A C 1
ATOM 756 O O . CYS A 1 103 ? 6.572 -0.483 -18.270 1.00 96.06 103 CYS A O 1
ATOM 758 N N . ASN A 1 104 ? 6.965 -2.595 -17.579 1.00 95.38 104 ASN A N 1
ATOM 759 C CA . ASN A 1 104 ? 8.398 -2.483 -17.339 1.00 95.38 104 ASN A CA 1
ATOM 760 C C . ASN A 1 104 ? 9.159 -3.264 -18.414 1.00 95.38 104 ASN A C 1
ATOM 762 O O . ASN A 1 104 ? 8.860 -4.431 -18.669 1.00 95.38 104 ASN A O 1
ATOM 766 N N . MET A 1 105 ? 10.135 -2.618 -19.046 1.00 93.75 105 MET A N 1
ATOM 767 C CA . MET A 1 105 ? 11.017 -3.221 -20.041 1.00 93.75 105 MET A CA 1
ATOM 768 C C . MET A 1 105 ? 12.414 -3.412 -19.461 1.00 93.75 105 MET A C 1
ATOM 770 O O . MET A 1 105 ? 13.046 -2.446 -19.030 1.00 93.75 105 MET A O 1
ATOM 774 N N . PHE A 1 106 ? 12.909 -4.642 -19.506 1.00 94.12 106 PHE A N 1
ATOM 775 C CA . PHE A 1 106 ? 14.216 -5.032 -18.989 1.00 94.12 106 PHE A CA 1
ATOM 776 C C . PHE A 1 106 ? 15.154 -5.433 -20.129 1.00 94.12 106 PHE A C 1
ATOM 778 O O . PHE A 1 106 ? 14.706 -5.988 -21.140 1.00 94.12 106 PHE A O 1
ATOM 785 N N . ASP A 1 107 ? 16.444 -5.151 -19.972 1.00 92.06 107 ASP A N 1
ATOM 786 C CA . ASP A 1 107 ? 17.472 -5.645 -20.886 1.00 92.06 107 ASP A CA 1
ATOM 787 C C . ASP A 1 107 ? 17.828 -7.118 -20.619 1.00 92.06 107 ASP A C 1
ATOM 789 O O . ASP A 1 107 ? 17.154 -7.823 -19.863 1.00 92.06 107 ASP A O 1
ATOM 793 N N . VAL A 1 108 ? 18.873 -7.594 -21.302 1.00 93.25 108 VAL A N 1
ATOM 794 C CA . VAL A 1 108 ? 19.371 -8.972 -21.200 1.00 93.25 108 VAL A CA 1
ATOM 795 C C . VAL A 1 108 ? 19.957 -9.306 -19.831 1.00 93.25 108 VAL A C 1
ATOM 797 O O . VAL A 1 108 ? 19.986 -10.481 -19.469 1.00 93.25 108 VAL A O 1
ATOM 800 N N . ASP A 1 109 ? 20.395 -8.293 -19.084 1.00 91.56 109 ASP A N 1
ATOM 801 C CA . ASP A 1 109 ? 20.982 -8.434 -17.753 1.00 91.56 109 ASP A CA 1
ATOM 802 C C . ASP A 1 109 ? 19.905 -8.344 -16.655 1.00 91.56 109 ASP A C 1
ATOM 804 O O . ASP A 1 109 ? 20.171 -8.620 -15.486 1.00 91.56 109 ASP A O 1
ATOM 808 N N . GLY A 1 110 ? 18.659 -8.039 -17.038 1.00 88.31 110 GLY A N 1
ATOM 809 C CA . GLY A 1 110 ? 17.528 -7.882 -16.128 1.00 88.31 110 GLY A CA 1
ATOM 810 C C . GLY A 1 110 ? 17.402 -6.472 -15.555 1.00 88.31 110 GLY A C 1
ATOM 811 O O . GLY A 1 110 ? 16.581 -6.256 -14.664 1.00 88.31 110 GLY A O 1
ATOM 812 N N . GLU A 1 111 ? 18.162 -5.509 -16.076 1.00 90.50 111 GLU A N 1
ATOM 813 C CA . GLU A 1 111 ? 18.116 -4.121 -15.636 1.00 90.50 111 GLU A CA 1
ATOM 814 C C . GLU A 1 111 ? 16.965 -3.372 -16.312 1.00 90.50 111 GLU A C 1
ATOM 816 O O . GLU A 1 111 ? 16.653 -3.560 -17.493 1.00 90.50 111 GLU A O 1
ATOM 821 N N . LEU A 1 112 ? 16.285 -2.515 -15.546 1.00 89.75 112 LEU A N 1
ATOM 822 C CA . LEU A 1 112 ? 15.144 -1.747 -16.040 1.00 89.75 112 LEU A CA 1
ATOM 823 C C . LEU A 1 112 ? 15.616 -0.674 -17.029 1.00 89.75 112 LEU A C 1
ATOM 825 O O . LEU A 1 112 ? 16.246 0.310 -16.652 1.00 89.75 112 LEU A O 1
ATOM 829 N N . THR A 1 113 ? 15.219 -0.816 -18.289 1.00 90.38 113 THR A N 1
ATOM 830 C CA . THR A 1 113 ? 15.546 0.142 -19.358 1.00 90.38 113 THR A CA 1
ATOM 831 C C . THR A 1 113 ? 14.508 1.248 -19.517 1.00 90.38 113 THR A C 1
ATOM 833 O O . THR A 1 113 ? 14.850 2.386 -19.835 1.00 90.38 113 THR A O 1
ATOM 836 N N . ALA A 1 114 ? 13.228 0.926 -19.324 1.00 90.19 114 ALA A N 1
ATOM 837 C CA . ALA A 1 114 ? 12.122 1.860 -19.481 1.00 90.19 114 ALA A CA 1
ATOM 838 C C . ALA A 1 114 ? 10.854 1.324 -18.811 1.00 90.19 114 ALA A C 1
ATOM 840 O O . ALA A 1 114 ? 10.653 0.116 -18.700 1.00 90.19 114 ALA A O 1
ATOM 841 N N . GLY A 1 115 ? 9.972 2.234 -18.403 1.00 89.94 115 GLY A N 1
ATOM 842 C CA . GLY A 1 115 ? 8.696 1.891 -17.789 1.00 89.94 115 GLY A CA 1
ATOM 843 C C . GLY A 1 115 ? 7.602 2.883 -18.159 1.00 89.94 115 GLY A C 1
ATOM 844 O O . GLY A 1 115 ? 7.851 4.084 -18.265 1.00 89.94 115 GLY A O 1
ATOM 845 N N . VAL A 1 116 ? 6.384 2.386 -18.354 1.00 92.38 116 VAL A N 1
ATOM 846 C CA . VAL A 1 116 ? 5.188 3.204 -18.587 1.00 92.38 116 VAL A CA 1
ATOM 847 C C . VAL A 1 116 ? 4.113 2.783 -17.600 1.00 92.38 116 VAL A C 1
ATOM 849 O O . VAL A 1 116 ? 3.722 1.620 -17.564 1.00 92.38 116 VAL A O 1
ATOM 852 N N . ALA A 1 117 ? 3.611 3.736 -16.819 1.00 90.56 117 ALA A N 1
ATOM 853 C CA . ALA A 1 117 ? 2.531 3.515 -15.867 1.00 90.56 117 ALA A CA 1
ATOM 854 C C . ALA A 1 117 ? 1.264 4.249 -16.322 1.00 90.56 117 ALA A C 1
ATOM 856 O O . ALA A 1 117 ? 1.228 5.478 -16.363 1.00 90.56 117 ALA A O 1
ATOM 857 N N . SER A 1 118 ? 0.211 3.496 -16.625 1.00 93.50 118 SER A N 1
ATOM 858 C CA . SER A 1 118 ? -1.142 4.001 -16.851 1.00 93.50 118 SER A CA 1
ATOM 859 C C . SER A 1 118 ? -1.995 3.630 -15.643 1.00 93.50 118 SER A C 1
ATOM 861 O O . SER A 1 118 ? -2.572 2.553 -15.586 1.00 93.50 118 SER A O 1
ATOM 863 N N . VAL A 1 119 ? -2.006 4.490 -14.622 1.00 91.88 119 VAL A N 1
ATOM 864 C CA . VAL A 1 119 ? -2.621 4.193 -13.308 1.00 91.88 119 VAL A CA 1
ATOM 865 C C . VAL A 1 119 ? -3.656 5.235 -12.868 1.00 91.88 119 VAL A C 1
ATOM 867 O O . VAL A 1 119 ? -4.136 5.210 -11.738 1.00 91.88 119 VAL A O 1
ATOM 870 N N . GLU A 1 120 ? -4.010 6.159 -13.765 1.00 92.38 120 GLU A N 1
ATOM 871 C CA . GLU A 1 120 ? -4.911 7.293 -13.505 1.00 92.38 120 GLU A CA 1
ATOM 872 C C . GLU A 1 120 ? -6.345 6.853 -13.166 1.00 92.38 120 GLU A C 1
ATOM 874 O O . GLU A 1 120 ? -7.063 7.546 -12.444 1.00 92.38 120 GLU A O 1
ATOM 879 N N . SER A 1 121 ? -6.769 5.684 -13.654 1.00 95.19 121 SER A N 1
ATOM 880 C CA . SER A 1 121 ? -8.122 5.170 -13.435 1.00 95.19 121 SER A CA 1
ATOM 881 C C . SER A 1 121 ? -8.455 4.983 -11.960 1.00 95.19 121 SER A C 1
ATOM 883 O O . SER A 1 121 ? -9.573 5.296 -11.561 1.00 95.19 121 SER A O 1
ATOM 885 N N . ILE A 1 122 ? -7.492 4.571 -11.133 1.00 95.81 122 ILE A N 1
ATOM 886 C CA . ILE A 1 122 ? -7.697 4.427 -9.687 1.00 95.81 122 ILE A CA 1
ATOM 887 C C . ILE A 1 122 ? -8.011 5.785 -9.049 1.00 95.81 122 ILE A C 1
ATOM 889 O O . ILE A 1 122 ? -8.994 5.906 -8.321 1.00 95.81 122 ILE A O 1
ATOM 893 N N . GLU A 1 123 ? -7.237 6.824 -9.376 1.00 94.94 123 GLU A N 1
ATOM 894 C CA . GLU A 1 123 ? -7.428 8.181 -8.840 1.00 94.94 123 GLU A CA 1
ATOM 895 C C . GLU A 1 123 ? -8.761 8.797 -9.272 1.00 94.94 123 GLU A C 1
ATOM 897 O O . GLU A 1 123 ? -9.392 9.518 -8.497 1.00 94.94 123 GLU A O 1
ATOM 902 N N . ARG A 1 124 ? -9.199 8.496 -10.499 1.00 96.81 124 ARG A N 1
ATOM 903 C CA . ARG A 1 124 ? -10.425 9.051 -11.085 1.00 96.81 124 ARG A CA 1
ATOM 904 C C . ARG A 1 124 ? -11.692 8.315 -10.684 1.00 96.81 124 ARG A C 1
ATOM 906 O O . ARG A 1 124 ? -12.725 8.957 -10.518 1.00 96.81 124 ARG A O 1
ATOM 913 N N . CYS A 1 125 ? -11.633 6.993 -10.566 1.00 97.62 125 CYS A N 1
ATOM 914 C CA . CYS A 1 125 ? -12.828 6.161 -10.432 1.00 97.62 125 CYS A CA 1
ATOM 915 C C . CYS A 1 125 ? -13.126 5.799 -8.972 1.00 97.62 125 CYS A C 1
ATOM 917 O O . CYS A 1 125 ? -14.294 5.719 -8.589 1.00 97.62 125 CYS A O 1
ATOM 919 N N . VAL A 1 126 ? -12.100 5.644 -8.124 1.00 97.94 126 VAL A N 1
ATOM 920 C CA . VAL A 1 126 ? -12.278 5.373 -6.686 1.00 97.94 126 VAL A CA 1
ATOM 921 C C . VAL A 1 126 ? -12.527 6.691 -5.947 1.00 97.94 126 VAL A C 1
ATOM 923 O O . VAL A 1 126 ? -11.690 7.213 -5.214 1.00 97.94 126 VAL A O 1
ATOM 926 N N . THR A 1 127 ? -13.698 7.272 -6.199 1.00 98.44 127 THR A N 1
ATOM 927 C CA . THR A 1 127 ? -14.093 8.594 -5.697 1.00 98.44 127 THR A CA 1
ATOM 928 C C . THR A 1 127 ? -14.564 8.554 -4.238 1.00 98.44 127 THR A C 1
ATOM 930 O O . THR A 1 127 ? -14.996 7.503 -3.749 1.00 98.44 127 THR A O 1
ATOM 933 N N . PRO A 1 128 ? -14.589 9.705 -3.534 1.00 98.56 128 PRO A N 1
ATOM 934 C CA . PRO A 1 128 ? -15.257 9.822 -2.239 1.00 98.56 128 PRO A CA 1
ATOM 935 C C . PRO A 1 128 ? -16.689 9.274 -2.237 1.00 98.56 128 PRO A C 1
ATOM 937 O O . PRO A 1 128 ? -17.094 8.618 -1.281 1.00 98.56 128 PRO A O 1
ATOM 940 N N . GLN A 1 129 ? -17.452 9.528 -3.302 1.00 98.31 129 GLN A N 1
ATOM 941 C CA . GLN A 1 129 ? -18.835 9.080 -3.451 1.00 98.31 129 GLN A CA 1
ATOM 942 C C . GLN A 1 129 ? -18.921 7.556 -3.566 1.00 98.31 129 GLN A C 1
ATOM 944 O O . GLN A 1 129 ? -19.766 6.951 -2.910 1.00 98.31 129 GLN A O 1
ATOM 949 N N . TRP A 1 130 ? -18.021 6.934 -4.337 1.00 98.00 130 TRP A N 1
ATOM 950 C CA . TRP A 1 130 ? -17.931 5.476 -4.426 1.00 98.00 130 TRP A CA 1
ATOM 951 C C . TRP A 1 130 ? -17.643 4.859 -3.054 1.00 98.00 130 TRP A C 1
ATOM 953 O O . TRP A 1 130 ? -18.400 4.016 -2.580 1.00 98.00 130 TRP A O 1
ATOM 963 N N . ILE A 1 131 ? -16.617 5.360 -2.359 1.00 98.06 131 ILE A N 1
ATOM 964 C CA . ILE A 1 131 ? -16.236 4.895 -1.015 1.00 98.06 131 ILE A CA 1
ATOM 965 C C . ILE A 1 131 ? -17.398 5.049 -0.020 1.00 98.06 131 ILE A C 1
ATOM 967 O O . ILE A 1 131 ? -17.649 4.157 0.792 1.00 98.06 131 ILE A O 1
ATOM 971 N N . GLN A 1 132 ? -18.151 6.153 -0.095 1.00 96.62 132 GLN A N 1
ATOM 972 C CA . GLN A 1 132 ? -19.303 6.399 0.777 1.00 96.62 132 GLN A CA 1
ATOM 973 C C . GLN A 1 132 ? -20.420 5.362 0.643 1.00 96.62 132 GLN A C 1
ATOM 975 O O . GLN A 1 132 ? -21.106 5.100 1.636 1.00 96.62 132 GLN A O 1
ATOM 980 N N . GLY A 1 133 ? -20.570 4.728 -0.524 1.00 96.56 133 GLY A N 1
ATOM 981 C CA . GLY A 1 133 ? -21.516 3.628 -0.726 1.00 96.56 133 GLY A CA 1
ATOM 982 C C . GLY A 1 133 ? -21.277 2.445 0.220 1.00 96.56 133 GLY A C 1
ATOM 983 O O . GLY A 1 133 ? -22.220 1.760 0.610 1.00 96.56 133 GLY A O 1
ATOM 984 N N . PHE A 1 134 ? -20.039 2.267 0.688 1.00 96.12 134 PHE A N 1
ATOM 985 C CA . PHE A 1 134 ? -19.628 1.158 1.553 1.00 96.12 134 PHE A CA 1
ATOM 986 C C . PHE A 1 134 ? -19.547 1.537 3.038 1.00 96.12 134 PHE A C 1
ATOM 988 O O . PHE A 1 134 ? -19.037 0.767 3.854 1.00 96.12 134 PHE A O 1
ATOM 995 N N . LYS A 1 135 ? -20.099 2.696 3.426 1.00 95.38 135 LYS A N 1
ATOM 996 C CA . LYS A 1 135 ? -20.120 3.190 4.814 1.00 95.38 135 LYS A CA 1
ATOM 997 C C . LYS A 1 135 ? -20.583 2.146 5.851 1.00 95.38 135 LYS A C 1
ATOM 999 O O . LYS A 1 135 ? -19.932 2.057 6.894 1.00 95.38 135 LYS A O 1
ATOM 1004 N N . PRO A 1 136 ? -21.653 1.348 5.627 1.00 92.12 136 PRO A N 1
ATOM 1005 C CA . PRO A 1 136 ? -22.068 0.324 6.591 1.00 92.12 136 PRO A CA 1
ATOM 1006 C C . PRO A 1 136 ? -21.004 -0.754 6.824 1.00 92.12 136 PRO A C 1
ATOM 1008 O O . PRO A 1 136 ? -20.812 -1.180 7.960 1.00 92.12 136 PRO A O 1
ATOM 1011 N N . ILE A 1 137 ? -20.286 -1.146 5.768 1.00 91.62 137 ILE A N 1
ATOM 1012 C CA . ILE A 1 137 ? -19.239 -2.168 5.831 1.00 91.62 137 ILE A CA 1
ATOM 1013 C C . ILE A 1 137 ? -18.019 -1.603 6.559 1.00 91.62 137 ILE A C 1
ATOM 1015 O O . ILE A 1 137 ? -17.569 -2.195 7.542 1.00 91.62 137 ILE A O 1
ATOM 1019 N N . ILE A 1 138 ? -17.560 -0.413 6.145 1.00 94.38 138 ILE A N 1
ATOM 1020 C CA . ILE A 1 138 ? -16.413 0.288 6.743 1.00 94.38 138 ILE A CA 1
ATOM 1021 C C . ILE A 1 138 ? -16.613 0.466 8.248 1.00 94.38 138 ILE A C 1
ATOM 1023 O O . ILE A 1 138 ? -15.698 0.193 9.014 1.00 94.38 138 ILE A O 1
ATOM 1027 N N . ARG A 1 139 ? -17.818 0.840 8.697 1.00 93.75 139 ARG A N 1
ATOM 1028 C CA . ARG A 1 139 ? -18.134 1.016 10.125 1.00 93.75 139 ARG A CA 1
ATOM 1029 C C . ARG A 1 139 ? -17.850 -0.219 10.983 1.00 93.75 139 ARG A C 1
ATOM 1031 O O . ARG A 1 139 ? -17.568 -0.078 12.169 1.00 93.75 139 ARG A O 1
ATOM 1038 N N . SER A 1 140 ? -17.995 -1.412 10.415 1.00 90.56 140 SER A N 1
ATOM 1039 C CA . SER A 1 140 ? -17.805 -2.676 11.131 1.00 90.56 140 SER A CA 1
ATOM 1040 C C . SER A 1 140 ? -16.383 -3.230 11.024 1.00 90.56 140 SER A C 1
ATOM 1042 O O . SER A 1 140 ? -16.082 -4.233 11.670 1.00 90.56 140 SER A O 1
ATOM 1044 N N . ALA A 1 141 ? -15.528 -2.614 10.201 1.00 91.81 141 ALA A N 1
ATOM 1045 C CA . ALA A 1 141 ? -14.226 -3.156 9.858 1.00 91.81 141 ALA A CA 1
ATOM 1046 C C . ALA A 1 141 ? -13.277 -3.171 11.073 1.00 91.81 141 ALA A C 1
ATOM 1048 O O . ALA A 1 141 ? -13.183 -2.175 11.792 1.00 91.81 141 ALA A O 1
ATOM 1049 N N . PRO A 1 142 ? -12.521 -4.262 11.294 1.00 90.62 142 PRO A N 1
ATOM 1050 C CA . PRO A 1 142 ? -11.476 -4.309 12.309 1.00 90.62 142 PRO A CA 1
ATOM 1051 C C . PRO A 1 142 ? -10.324 -3.362 11.965 1.00 90.62 142 PRO A C 1
ATOM 1053 O O . PRO A 1 142 ? -9.712 -2.782 12.849 1.00 90.62 142 PRO A O 1
ATOM 1056 N N . VAL A 1 143 ? -10.021 -3.195 10.681 1.00 93.81 143 VAL A N 1
ATOM 1057 C CA . VAL A 1 143 ? -8.968 -2.314 10.181 1.00 93.81 143 VAL A CA 1
ATOM 1058 C C . VAL A 1 143 ? -9.298 -1.919 8.750 1.00 93.81 143 VAL A C 1
ATOM 1060 O O . VAL A 1 143 ? -9.911 -2.695 8.010 1.00 93.81 143 VAL A O 1
ATOM 1063 N N . MET A 1 144 ? -8.883 -0.718 8.364 1.00 97.38 144 MET A N 1
ATOM 1064 C CA . MET A 1 144 ? -8.961 -0.253 6.988 1.00 97.38 144 MET A CA 1
ATOM 1065 C C . MET A 1 144 ? -7.569 0.114 6.486 1.00 97.38 144 MET A C 1
ATOM 1067 O O . MET A 1 144 ? -6.913 0.977 7.065 1.00 97.38 144 MET A O 1
ATOM 1071 N N . LEU A 1 145 ? -7.130 -0.513 5.399 1.00 98.50 145 LEU A N 1
ATOM 1072 C CA . LEU A 1 145 ? -5.930 -0.112 4.681 1.00 98.50 145 LEU A CA 1
ATOM 1073 C C . LEU A 1 145 ? -6.301 0.779 3.500 1.00 98.50 145 LEU A C 1
ATOM 1075 O O . LEU A 1 145 ? -7.201 0.455 2.726 1.00 98.50 145 LEU A O 1
ATOM 1079 N N . VAL A 1 146 ? -5.577 1.882 3.359 1.00 98.75 146 VAL A N 1
ATOM 1080 C CA . VAL A 1 146 ? -5.616 2.761 2.192 1.00 98.75 146 VAL A CA 1
ATOM 1081 C C . VAL A 1 146 ? -4.214 2.844 1.605 1.00 98.75 146 VAL A C 1
ATOM 1083 O O . VAL A 1 146 ? -3.253 3.073 2.342 1.00 98.75 146 VAL A O 1
ATOM 1086 N N . ASP A 1 147 ? -4.081 2.658 0.296 1.00 98.00 147 ASP A N 1
ATOM 1087 C CA . ASP A 1 147 ? -2.812 2.911 -0.385 1.00 98.00 147 ASP A CA 1
ATOM 1088 C C . ASP A 1 147 ? -2.766 4.331 -0.973 1.00 98.00 147 ASP A C 1
ATOM 1090 O O . ASP A 1 147 ? -3.784 4.9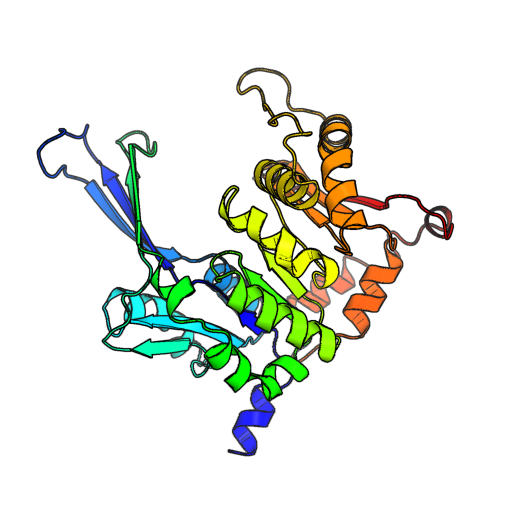92 -1.207 1.00 98.00 147 ASP A O 1
ATOM 1094 N N . ALA A 1 148 ? -1.558 4.830 -1.210 1.00 97.88 148 ALA A N 1
ATOM 1095 C CA . ALA A 1 148 ? -1.357 6.160 -1.763 1.00 97.88 148 ALA A CA 1
ATOM 1096 C C . ALA A 1 148 ? -1.662 6.261 -3.271 1.00 97.88 148 ALA A C 1
ATOM 1098 O O . ALA A 1 148 ? -1.424 7.320 -3.852 1.00 97.88 148 ALA A O 1
ATOM 1099 N N . ASN A 1 149 ? -2.199 5.217 -3.928 1.00 97.06 149 ASN A N 1
ATOM 1100 C CA . ASN A 1 149 ? -2.710 5.347 -5.298 1.00 97.06 149 ASN A CA 1
ATOM 1101 C C . ASN A 1 149 ? -4.011 6.147 -5.351 1.00 97.06 149 ASN A C 1
ATOM 1103 O O . ASN A 1 149 ? -4.350 6.647 -6.414 1.00 97.06 149 ASN A O 1
ATOM 1107 N N . LEU A 1 150 ? -4.713 6.302 -4.231 1.00 98.06 150 LEU A N 1
ATOM 1108 C CA . LEU A 1 150 ? -5.921 7.115 -4.137 1.00 98.06 150 LEU A CA 1
ATOM 1109 C C . LEU A 1 150 ? -5.628 8.617 -4.270 1.00 98.06 150 LEU A C 1
ATOM 1111 O O . LEU A 1 150 ? -4.566 9.101 -3.861 1.00 98.06 150 LEU A O 1
ATOM 1115 N N . SER A 1 151 ? -6.605 9.364 -4.791 1.00 98.12 151 SER A N 1
ATOM 1116 C CA . SER A 1 151 ? -6.583 10.830 -4.796 1.00 98.12 151 SER A CA 1
ATOM 1117 C C . SER A 1 151 ? -6.625 11.396 -3.370 1.00 98.12 151 SER A C 1
ATOM 1119 O O . SER A 1 151 ? -7.026 10.717 -2.419 1.00 98.12 151 SER A O 1
ATOM 1121 N N . ILE A 1 152 ? -6.219 12.657 -3.196 1.00 98.25 152 ILE A N 1
ATOM 1122 C CA . ILE A 1 152 ? -6.230 13.321 -1.881 1.00 98.25 152 ILE A CA 1
ATOM 1123 C C . ILE A 1 152 ? -7.658 13.383 -1.325 1.00 98.25 152 ILE A C 1
ATOM 1125 O O . ILE A 1 152 ? -7.875 13.207 -0.125 1.00 98.25 152 ILE A O 1
ATOM 1129 N N . GLU A 1 153 ? -8.645 13.600 -2.187 1.00 98.56 153 GLU A N 1
ATOM 1130 C CA . GLU A 1 153 ? -10.061 13.650 -1.846 1.00 98.56 153 GLU A CA 1
ATOM 1131 C C . GLU A 1 153 ? -10.549 12.288 -1.344 1.00 98.56 153 GLU A C 1
ATOM 1133 O O . GLU A 1 153 ? -11.195 12.216 -0.295 1.00 98.56 153 GLU A O 1
ATOM 1138 N N . ALA A 1 154 ? -10.202 11.207 -2.051 1.00 98.56 154 ALA A N 1
ATOM 1139 C CA . ALA A 1 154 ? -10.551 9.842 -1.668 1.00 98.56 154 ALA A CA 1
ATOM 1140 C C . ALA A 1 154 ? -9.869 9.428 -0.355 1.00 98.56 154 ALA A C 1
ATOM 1142 O O . ALA A 1 154 ? -10.539 8.919 0.543 1.00 98.56 154 ALA A O 1
ATOM 1143 N N . LEU A 1 155 ? -8.574 9.727 -0.187 1.00 98.75 155 LEU A N 1
ATOM 1144 C CA . LEU A 1 155 ? -7.849 9.503 1.070 1.00 98.75 155 LEU A CA 1
ATOM 1145 C C . LEU A 1 155 ? -8.518 10.229 2.239 1.00 98.75 155 LEU A C 1
ATOM 1147 O O . LEU A 1 155 ? -8.766 9.629 3.284 1.00 98.75 155 LEU A O 1
ATOM 1151 N N . ASN A 1 156 ? -8.858 11.509 2.064 1.00 98.56 156 ASN A N 1
ATOM 1152 C CA . ASN A 1 156 ? -9.550 12.285 3.089 1.00 98.56 156 ASN A CA 1
ATOM 1153 C C . ASN A 1 156 ? -10.907 11.681 3.454 1.00 98.56 156 ASN A C 1
ATOM 1155 O O . ASN A 1 156 ? -11.223 11.574 4.639 1.00 98.56 156 ASN A O 1
ATOM 1159 N N . ALA A 1 157 ? -11.709 11.300 2.458 1.00 98.38 157 ALA A N 1
ATOM 1160 C CA . ALA A 1 157 ? -13.027 10.717 2.681 1.00 98.38 157 ALA A CA 1
ATOM 1161 C C . ALA A 1 157 ? -12.937 9.392 3.449 1.00 98.38 157 ALA A C 1
ATOM 1163 O O . ALA A 1 157 ? -13.629 9.227 4.455 1.00 98.38 157 ALA A O 1
ATOM 1164 N N . SER A 1 158 ? -12.039 8.496 3.029 1.00 98.44 158 SER A N 1
ATOM 1165 C CA . SER A 1 158 ? -11.783 7.219 3.699 1.00 98.44 158 SER A CA 1
ATOM 1166 C C . SER A 1 158 ? -11.318 7.434 5.137 1.00 98.44 158 SER A C 1
ATOM 1168 O O . SER A 1 158 ? -11.968 6.982 6.079 1.00 98.44 158 SER A O 1
ATOM 1170 N N . CYS A 1 159 ? -10.222 8.172 5.333 1.00 98.38 159 CYS A N 1
ATOM 1171 C CA . CYS A 1 159 ? -9.594 8.327 6.643 1.00 98.38 159 CYS A CA 1
ATOM 1172 C C . CYS A 1 159 ? -10.497 9.041 7.658 1.00 98.38 159 CYS A C 1
ATOM 1174 O O . CYS A 1 159 ? -10.515 8.655 8.826 1.00 98.38 159 CYS A O 1
ATOM 1176 N N . ARG A 1 160 ? -11.279 10.045 7.232 1.00 97.44 160 ARG A N 1
ATOM 1177 C CA . ARG A 1 160 ? -12.266 10.700 8.110 1.00 97.44 160 ARG A CA 1
ATOM 1178 C C . ARG A 1 160 ? -13.382 9.742 8.500 1.00 97.44 160 ARG A C 1
ATOM 1180 O O . ARG A 1 160 ? -13.709 9.652 9.675 1.00 97.44 160 ARG A O 1
ATOM 1187 N N . MET A 1 161 ? -13.909 8.980 7.542 1.00 97.31 161 MET A N 1
ATOM 1188 C CA . MET A 1 161 ? -14.959 8.001 7.814 1.00 97.31 161 MET A CA 1
ATOM 1189 C C . MET A 1 161 ? -14.503 6.932 8.812 1.00 97.31 161 MET A C 1
ATOM 1191 O O . MET A 1 161 ? -15.230 6.620 9.752 1.00 97.31 161 MET A O 1
ATOM 1195 N N . ALA A 1 162 ? -13.299 6.388 8.635 1.00 96.69 162 ALA A N 1
ATOM 1196 C CA . ALA A 1 162 ? -12.739 5.427 9.578 1.00 96.69 162 ALA A CA 1
ATOM 1197 C C . ALA A 1 162 ? -12.525 6.048 10.965 1.00 96.69 162 ALA A C 1
ATOM 1199 O O . ALA A 1 162 ? -12.888 5.431 11.965 1.00 96.69 162 ALA A O 1
ATOM 1200 N N . ALA A 1 163 ? -12.024 7.286 11.034 1.00 94.75 163 ALA A N 1
ATOM 1201 C CA . ALA A 1 163 ? -11.866 8.002 12.297 1.00 94.75 163 ALA A CA 1
ATOM 1202 C C . ALA A 1 163 ? -13.206 8.212 13.027 1.00 94.75 163 ALA A C 1
ATOM 1204 O O . ALA A 1 163 ? -13.279 7.942 14.225 1.00 94.75 163 ALA A O 1
ATOM 1205 N N . ASP A 1 164 ? -14.268 8.606 12.315 1.00 95.62 164 ASP A N 1
ATOM 1206 C CA . ASP A 1 164 ? -15.617 8.789 12.876 1.00 95.62 164 ASP A CA 1
ATOM 1207 C C . ASP A 1 164 ? -16.189 7.488 13.466 1.00 95.62 164 ASP A C 1
ATOM 1209 O O . ASP A 1 164 ? -16.990 7.512 14.403 1.00 95.62 164 ASP A O 1
ATOM 1213 N N . PHE A 1 165 ? -15.775 6.339 12.930 1.00 94.88 165 PHE A N 1
ATOM 1214 C CA . PHE A 1 165 ? -16.183 5.017 13.403 1.00 94.88 165 PHE A CA 1
ATOM 1215 C C . PHE A 1 165 ? -15.207 4.368 14.387 1.00 94.88 165 PHE A C 1
ATOM 1217 O O . PHE A 1 165 ? -15.496 3.285 14.891 1.00 94.88 165 PHE A O 1
ATOM 1224 N N . GLY A 1 166 ? -14.072 5.008 14.679 1.00 92.75 166 GLY A N 1
ATOM 1225 C CA . GLY A 1 166 ? -13.022 4.426 15.514 1.00 92.75 166 GLY A CA 1
ATOM 1226 C C . GLY A 1 166 ? -12.302 3.235 14.870 1.00 92.75 166 GLY A C 1
ATOM 1227 O O . GLY A 1 166 ? -11.709 2.429 15.585 1.00 92.75 166 GLY A O 1
ATOM 1228 N N . VAL A 1 167 ? -12.344 3.116 13.541 1.00 93.88 167 VAL A N 1
ATOM 1229 C CA . VAL A 1 167 ? -11.655 2.068 12.779 1.00 93.88 167 VAL A CA 1
ATOM 1230 C C . VAL A 1 167 ? -10.190 2.473 12.586 1.00 93.88 167 VAL A C 1
ATOM 1232 O O . VAL A 1 167 ? -9.925 3.570 12.081 1.00 93.88 167 VAL A O 1
ATOM 1235 N N . PRO A 1 168 ? -9.212 1.631 12.967 1.00 95.12 168 PRO A N 1
ATOM 1236 C CA . PRO A 1 168 ? -7.806 1.943 12.761 1.00 95.12 168 PRO A CA 1
ATOM 1237 C C . PRO A 1 168 ? -7.466 1.951 11.268 1.00 95.12 168 PRO A C 1
ATOM 1239 O O . PRO A 1 168 ? -7.856 1.056 10.515 1.00 95.12 168 PRO A O 1
ATOM 1242 N N . VAL A 1 169 ? -6.706 2.967 10.855 1.00 97.69 169 VAL A N 1
ATOM 1243 C CA . VAL A 1 169 ? -6.281 3.160 9.463 1.00 97.69 169 VAL A CA 1
ATOM 1244 C C . VAL A 1 169 ? -4.824 2.757 9.287 1.00 97.69 169 VAL A C 1
ATOM 1246 O O . VAL A 1 169 ? -3.955 3.252 10.009 1.00 97.69 169 VAL A O 1
ATOM 1249 N N . TRP A 1 170 ? -4.556 1.917 8.296 1.00 98.56 170 TRP A N 1
ATOM 1250 C CA . TRP A 1 170 ? -3.219 1.625 7.800 1.00 98.56 170 TRP A CA 1
ATOM 1251 C C . TRP A 1 170 ? -2.987 2.383 6.489 1.00 98.56 170 TRP A C 1
ATOM 1253 O O . TRP A 1 170 ? -3.722 2.188 5.527 1.00 98.56 170 TRP A O 1
ATOM 1263 N N . PHE A 1 171 ? -1.987 3.259 6.448 1.00 98.81 171 PHE A N 1
ATOM 1264 C CA . PHE A 1 171 ? -1.594 3.992 5.248 1.00 98.81 171 PHE A CA 1
ATOM 1265 C C . PHE A 1 171 ? -0.380 3.329 4.603 1.00 98.81 171 PHE A C 1
ATOM 1267 O O . PHE A 1 171 ? 0.690 3.263 5.211 1.00 98.81 171 PHE A O 1
ATOM 1274 N N . GLU A 1 172 ? -0.546 2.868 3.369 1.00 98.56 172 GLU A N 1
ATOM 1275 C CA . GLU A 1 172 ? 0.532 2.277 2.588 1.00 98.56 172 GLU A CA 1
ATOM 1276 C C . GLU A 1 172 ? 1.082 3.288 1.558 1.00 98.56 172 GLU A C 1
ATOM 1278 O O . GLU A 1 172 ? 0.328 3.717 0.676 1.00 98.56 172 GLU A O 1
ATOM 1283 N N . PRO A 1 173 ? 2.359 3.717 1.651 1.00 98.06 173 PRO A N 1
ATOM 1284 C CA . PRO A 1 173 ? 2.846 4.881 0.904 1.00 98.06 173 PRO A CA 1
ATOM 1285 C C . PRO A 1 173 ? 3.072 4.689 -0.598 1.00 98.06 173 PRO A C 1
ATOM 1287 O O . PRO A 1 173 ? 3.104 5.693 -1.313 1.00 98.06 173 PRO A O 1
ATOM 1290 N N . VAL A 1 174 ? 3.183 3.445 -1.083 1.00 96.00 174 VAL A N 1
ATOM 1291 C CA . VAL A 1 174 ? 3.330 3.044 -2.503 1.00 96.00 174 VAL A CA 1
ATOM 1292 C C . VAL A 1 174 ? 4.631 3.481 -3.186 1.00 96.00 174 VAL A C 1
ATOM 1294 O O . VAL A 1 174 ? 5.258 2.674 -3.866 1.00 96.00 174 VAL A O 1
ATOM 1297 N N . SER A 1 175 ? 4.986 4.763 -3.121 1.00 94.31 175 SER A N 1
ATOM 1298 C CA . SER A 1 175 ? 6.203 5.317 -3.715 1.00 94.31 175 SER A CA 1
ATOM 1299 C C . SER A 1 175 ? 6.570 6.657 -3.089 1.00 94.31 175 SER A C 1
ATOM 1301 O O . SER A 1 175 ? 5.717 7.350 -2.541 1.00 94.31 175 SER A O 1
ATOM 1303 N N . VAL A 1 176 ? 7.819 7.096 -3.261 1.00 94.94 176 VAL A N 1
ATOM 1304 C CA . VAL A 1 176 ? 8.323 8.398 -2.773 1.00 94.94 176 VAL A CA 1
ATOM 1305 C C . VAL A 1 176 ? 7.440 9.580 -3.198 1.00 94.94 176 VAL A C 1
ATOM 1307 O O . VAL A 1 176 ? 7.228 10.518 -2.433 1.00 94.94 176 VAL A O 1
ATOM 1310 N N . ALA A 1 177 ? 6.914 9.561 -4.425 1.00 94.69 177 ALA A N 1
ATOM 1311 C CA . ALA A 1 177 ? 6.065 10.640 -4.925 1.00 94.69 177 ALA A CA 1
ATOM 1312 C C . ALA A 1 177 ? 4.667 10.612 -4.288 1.00 94.69 177 ALA A C 1
ATOM 1314 O O . ALA A 1 177 ? 4.140 11.657 -3.901 1.00 94.69 177 ALA A O 1
ATOM 1315 N N . LYS A 1 178 ? 4.066 9.421 -4.172 1.00 96.81 178 LYS A N 1
ATOM 1316 C CA . LYS A 1 178 ? 2.698 9.252 -3.665 1.00 96.81 178 LYS A CA 1
ATOM 1317 C C . LYS A 1 178 ? 2.631 9.309 -2.138 1.00 96.81 178 LYS A C 1
ATOM 1319 O O . LYS A 1 178 ? 1.640 9.802 -1.602 1.00 96.81 178 LYS A O 1
ATOM 1324 N N . SER A 1 179 ? 3.701 8.925 -1.443 1.00 98.25 179 SER A N 1
ATOM 1325 C CA . SER A 1 179 ? 3.796 8.927 0.020 1.00 98.25 179 SER A CA 1
ATOM 1326 C C . SER A 1 179 ? 3.477 10.294 0.628 1.00 98.25 179 SER A C 1
ATOM 1328 O O . SER A 1 179 ? 2.823 10.382 1.667 1.00 98.25 179 SER A O 1
ATOM 1330 N N . LYS A 1 180 ? 3.835 11.378 -0.074 1.00 97.94 180 LYS A N 1
ATOM 1331 C CA . LYS A 1 180 ? 3.570 12.772 0.315 1.00 97.94 180 LYS A CA 1
ATOM 1332 C C . LYS A 1 180 ? 2.086 13.073 0.551 1.00 97.94 180 LYS A C 1
ATOM 1334 O O . LYS A 1 180 ? 1.764 13.974 1.325 1.00 97.94 180 LYS A O 1
ATOM 1339 N N . ARG A 1 181 ? 1.167 12.299 -0.046 1.00 98.19 181 ARG A N 1
ATOM 1340 C CA . ARG A 1 181 ? -0.289 12.431 0.163 1.00 98.19 181 ARG A CA 1
ATOM 1341 C C . ARG A 1 181 ? -0.698 12.227 1.627 1.00 98.19 181 ARG A C 1
ATOM 1343 O O . ARG A 1 181 ? -1.732 12.764 2.040 1.00 98.19 181 ARG A O 1
ATOM 1350 N N . VAL A 1 182 ? 0.130 11.542 2.429 1.00 98.12 182 VAL A N 1
ATOM 1351 C CA . VAL A 1 182 ? -0.091 11.356 3.873 1.00 98.12 182 VAL A CA 1
ATOM 1352 C C . VAL A 1 182 ? -0.279 12.679 4.615 1.00 98.12 182 VAL A C 1
ATOM 1354 O O . VAL A 1 182 ? -1.030 12.717 5.587 1.00 98.12 182 VAL A O 1
ATOM 1357 N N . ALA A 1 183 ? 0.327 13.777 4.144 1.00 97.62 183 ALA A N 1
ATOM 1358 C CA . ALA A 1 183 ? 0.243 15.083 4.798 1.00 97.62 183 ALA A CA 1
ATOM 1359 C C . ALA A 1 183 ? -1.207 15.564 4.992 1.00 97.62 183 ALA A C 1
ATOM 1361 O O . ALA A 1 183 ? -1.515 16.255 5.959 1.00 97.62 183 ALA A O 1
ATOM 1362 N N . SER A 1 184 ? -2.121 15.138 4.115 1.00 97.25 184 SER A N 1
ATOM 1363 C CA . SER A 1 184 ? -3.543 15.482 4.203 1.00 97.25 184 SER A CA 1
ATOM 1364 C C . SER A 1 184 ? -4.333 14.665 5.237 1.00 97.25 184 SER A C 1
ATOM 1366 O O . SER A 1 184 ? -5.411 15.086 5.658 1.00 97.25 184 SER A O 1
ATOM 1368 N N . VAL A 1 185 ? -3.812 13.509 5.665 1.00 98.31 185 VAL A N 1
ATOM 1369 C CA . VAL A 1 185 ? -4.546 12.520 6.474 1.00 98.31 185 VAL A CA 1
ATOM 1370 C C . VAL A 1 185 ? -3.799 12.021 7.711 1.00 98.31 185 VAL A C 1
ATOM 1372 O O . VAL A 1 185 ? -4.390 11.269 8.477 1.00 98.31 185 VAL A O 1
ATOM 1375 N N . ALA A 1 186 ? -2.555 12.445 7.957 1.00 97.88 186 ALA A N 1
ATOM 1376 C CA . ALA A 1 186 ? -1.673 11.897 8.998 1.00 97.88 186 ALA A CA 1
ATOM 1377 C C . ALA A 1 186 ? -2.333 11.762 10.383 1.00 97.88 186 ALA A C 1
ATOM 1379 O O . ALA A 1 186 ? -2.224 10.715 11.014 1.00 97.88 186 ALA A O 1
ATOM 1380 N N . LYS A 1 187 ? -3.123 12.757 10.808 1.00 97.31 187 LYS A N 1
ATOM 1381 C CA . LYS A 1 187 ? -3.869 12.745 12.084 1.00 97.31 187 LYS A CA 1
ATOM 1382 C C . LYS A 1 187 ? -4.904 11.618 12.233 1.00 97.31 187 LYS A C 1
ATOM 1384 O O . LYS A 1 187 ? -5.375 11.359 13.336 1.00 97.31 187 LYS A O 1
ATOM 1389 N N . HIS A 1 188 ? -5.308 10.997 11.129 1.00 97.56 188 HIS A N 1
ATOM 1390 C CA . HIS A 1 188 ? -6.265 9.891 11.086 1.00 97.56 188 HIS A CA 1
ATOM 1391 C C . HIS A 1 188 ? -5.576 8.530 10.907 1.00 97.56 188 HIS A C 1
ATOM 1393 O O . HIS A 1 188 ? -6.228 7.493 11.022 1.00 97.56 188 HIS A O 1
ATOM 1399 N N . VAL A 1 189 ? -4.270 8.512 10.629 1.00 98.06 189 VAL A N 1
ATOM 1400 C CA . VAL A 1 189 ? -3.516 7.290 10.349 1.00 98.06 189 VAL A CA 1
ATOM 1401 C C . VAL A 1 189 ? -3.080 6.634 11.658 1.00 98.06 189 VAL A C 1
ATOM 1403 O O . VAL A 1 189 ? -2.470 7.249 12.528 1.00 98.06 189 VAL A O 1
ATOM 1406 N N . THR A 1 190 ? -3.389 5.348 11.809 1.00 96.44 190 THR A N 1
ATOM 1407 C CA . THR A 1 190 ? -2.936 4.548 12.956 1.00 96.44 190 THR A CA 1
ATOM 1408 C C . THR A 1 190 ? -1.582 3.912 12.667 1.00 96.44 190 THR A C 1
ATOM 1410 O O . THR A 1 190 ? -0.674 4.035 13.486 1.00 96.44 190 THR A O 1
ATOM 1413 N N . PHE A 1 191 ? -1.432 3.288 11.500 1.00 97.69 191 PHE A N 1
ATOM 1414 C CA . PHE A 1 191 ? -0.211 2.616 11.060 1.00 97.69 191 PHE A CA 1
ATOM 1415 C C . PHE A 1 191 ? 0.255 3.196 9.727 1.00 97.69 191 PHE A C 1
ATOM 1417 O O . PHE A 1 191 ? -0.574 3.445 8.856 1.00 97.69 191 PHE A O 1
ATOM 1424 N N . ALA A 1 192 ? 1.560 3.369 9.545 1.00 98.50 192 ALA A N 1
ATOM 1425 C CA . ALA A 1 192 ? 2.156 3.622 8.236 1.00 98.50 192 ALA A CA 1
ATOM 1426 C C . ALA A 1 192 ? 3.377 2.722 8.026 1.00 98.50 192 ALA A C 1
ATOM 1428 O O . ALA A 1 192 ? 4.132 2.507 8.978 1.00 98.50 192 ALA A O 1
ATOM 1429 N N . SER A 1 193 ? 3.583 2.234 6.801 1.00 98.50 193 SER A N 1
ATOM 1430 C CA . SER A 1 193 ? 4.665 1.290 6.459 1.00 98.50 193 SER A CA 1
ATOM 1431 C C . SER A 1 193 ? 5.616 1.770 5.353 1.00 98.50 193 SER A C 1
ATOM 1433 O O . SER A 1 193 ? 5.811 1.068 4.366 1.00 98.50 193 SER A O 1
ATOM 1435 N N . PRO A 1 194 ? 6.229 2.961 5.483 1.00 98.44 194 PRO A N 1
ATOM 1436 C CA . PRO A 1 194 ? 7.170 3.445 4.481 1.00 98.44 194 PRO A CA 1
ATOM 1437 C C . PRO A 1 194 ? 8.460 2.623 4.441 1.00 98.44 194 PRO A C 1
ATOM 1439 O O . PRO A 1 194 ? 8.935 2.132 5.468 1.00 98.44 194 PRO A O 1
ATOM 1442 N N . ASN A 1 195 ? 9.097 2.562 3.277 1.00 97.06 195 ASN A N 1
ATOM 1443 C CA . ASN A 1 195 ? 10.545 2.353 3.230 1.00 97.06 195 ASN A CA 1
ATOM 1444 C C . ASN A 1 195 ? 11.309 3.631 3.636 1.00 97.06 195 ASN A C 1
ATOM 1446 O O . ASN A 1 195 ? 10.734 4.687 3.903 1.00 97.06 195 ASN A O 1
ATOM 1450 N N . GLU A 1 196 ? 12.633 3.547 3.681 1.00 95.06 196 GLU A N 1
ATOM 1451 C CA . GLU A 1 196 ? 13.530 4.656 4.028 1.00 95.06 196 GLU A CA 1
ATOM 1452 C C . GLU A 1 196 ? 13.297 5.937 3.212 1.00 95.06 196 GLU A C 1
ATOM 1454 O O . GLU A 1 196 ? 13.221 7.034 3.771 1.00 95.06 196 GLU A O 1
ATOM 1459 N N . HIS A 1 197 ? 13.158 5.813 1.892 1.00 94.44 197 HIS A N 1
ATOM 1460 C CA . HIS A 1 197 ? 13.004 6.960 0.997 1.00 94.44 197 HIS A CA 1
ATOM 1461 C C . HIS A 1 197 ? 11.605 7.578 1.098 1.00 94.44 197 HIS A C 1
ATOM 1463 O O . HIS A 1 197 ? 11.451 8.801 1.102 1.00 94.44 197 HIS A O 1
ATOM 1469 N N . GLU A 1 198 ? 10.577 6.742 1.219 1.00 97.75 198 GLU A N 1
ATOM 1470 C CA . GLU A 1 198 ? 9.199 7.178 1.433 1.00 97.75 198 GLU A CA 1
ATOM 1471 C C . GLU A 1 198 ? 9.034 7.895 2.765 1.00 97.75 198 GLU A C 1
ATOM 1473 O O . GLU A 1 198 ? 8.361 8.922 2.802 1.00 97.75 198 GLU A O 1
ATOM 1478 N N . LEU A 1 199 ? 9.670 7.396 3.829 1.00 97.69 199 LEU A N 1
ATOM 1479 C CA . LEU A 1 199 ? 9.638 7.991 5.162 1.00 97.69 199 LEU A CA 1
ATOM 1480 C C . LEU A 1 199 ? 10.135 9.437 5.123 1.00 97.69 199 LEU A C 1
ATOM 1482 O O . LEU A 1 199 ? 9.488 10.328 5.674 1.00 97.69 199 LEU A O 1
ATOM 1486 N N . VAL A 1 200 ? 11.271 9.667 4.458 1.00 96.12 200 VAL A N 1
ATOM 1487 C CA . VAL A 1 200 ? 11.839 11.008 4.290 1.00 96.12 200 VAL A CA 1
ATOM 1488 C C . VAL A 1 200 ? 10.863 11.907 3.534 1.00 96.12 200 VAL A C 1
ATOM 1490 O O . VAL A 1 200 ? 10.517 12.979 4.026 1.00 96.12 200 VAL A O 1
ATOM 1493 N N . ALA A 1 201 ? 10.334 11.446 2.398 1.00 96.44 201 ALA A N 1
ATOM 1494 C CA . ALA A 1 201 ? 9.379 12.225 1.612 1.00 96.44 201 ALA A CA 1
ATOM 1495 C C . ALA A 1 201 ? 8.077 12.537 2.372 1.00 96.44 201 ALA A C 1
ATOM 1497 O O . ALA A 1 201 ? 7.531 13.634 2.238 1.00 96.44 201 ALA A O 1
ATOM 1498 N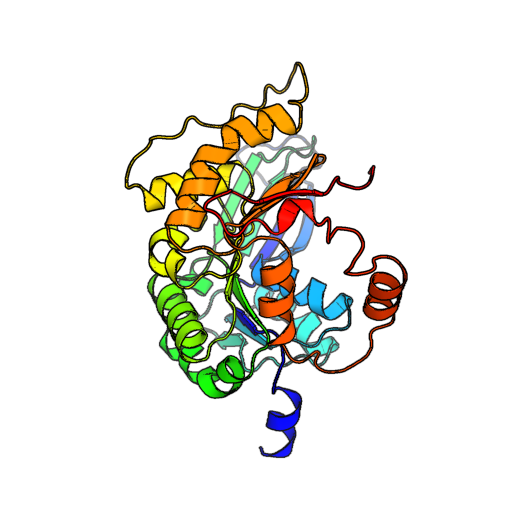 N . MET A 1 202 ? 7.586 11.606 3.192 1.00 97.75 202 MET A N 1
ATOM 1499 C CA . MET A 1 202 ? 6.436 11.825 4.074 1.00 97.75 202 MET A CA 1
ATOM 1500 C C . MET A 1 202 ? 6.734 12.891 5.129 1.00 97.75 202 MET A C 1
ATOM 1502 O O . MET A 1 202 ? 5.890 13.750 5.382 1.00 97.75 202 MET A O 1
ATOM 1506 N N . ALA A 1 203 ? 7.923 12.853 5.733 1.00 97.06 203 ALA A N 1
ATOM 1507 C CA . ALA A 1 203 ? 8.326 13.825 6.739 1.00 97.06 203 ALA A CA 1
ATOM 1508 C C . ALA A 1 203 ? 8.468 15.233 6.139 1.00 97.06 203 ALA A C 1
ATOM 1510 O O . ALA A 1 203 ? 7.937 16.184 6.704 1.00 97.06 203 ALA A O 1
ATOM 1511 N N . GLU A 1 204 ? 9.089 15.365 4.963 1.00 95.31 204 GLU A N 1
ATOM 1512 C CA . GLU A 1 204 ? 9.171 16.637 4.224 1.00 95.31 204 GLU A CA 1
ATOM 1513 C C . GLU A 1 204 ? 7.788 17.202 3.878 1.00 95.31 204 GLU A C 1
ATOM 1515 O O . GLU A 1 204 ? 7.547 18.407 3.986 1.00 95.31 204 GLU A O 1
ATOM 1520 N N . ALA A 1 205 ? 6.854 16.330 3.482 1.00 96.00 205 ALA A N 1
ATOM 1521 C CA . ALA A 1 205 ? 5.488 16.734 3.172 1.00 96.00 205 ALA A CA 1
ATOM 1522 C C . ALA A 1 205 ? 4.742 17.275 4.406 1.00 96.00 205 ALA A C 1
ATOM 1524 O O . ALA A 1 205 ? 3.910 18.168 4.264 1.00 96.00 205 ALA A O 1
ATOM 1525 N N . LEU A 1 206 ? 5.051 16.765 5.604 1.00 95.81 206 LEU A N 1
ATOM 1526 C CA . LEU A 1 206 ? 4.460 17.210 6.872 1.00 95.81 206 LEU A CA 1
ATOM 1527 C C . LEU A 1 206 ? 5.104 18.482 7.439 1.00 95.81 206 LEU A C 1
ATOM 1529 O O . LEU A 1 206 ? 4.427 19.249 8.118 1.00 95.81 206 LEU A O 1
ATOM 1533 N N . THR A 1 207 ? 6.390 18.722 7.180 1.00 93.19 207 THR A N 1
ATOM 1534 C CA . THR A 1 207 ? 7.099 19.927 7.653 1.00 93.19 207 THR A CA 1
ATOM 1535 C C . THR A 1 207 ? 7.023 21.102 6.682 1.00 93.19 207 THR A C 1
ATOM 1537 O O . THR A 1 207 ? 7.473 22.193 7.026 1.00 93.19 207 THR A O 1
ATOM 1540 N N . HIS A 1 208 ? 6.477 20.897 5.478 1.00 83.12 208 HIS A N 1
ATOM 1541 C CA . HIS A 1 208 ? 6.484 21.871 4.381 1.00 83.12 208 HIS A CA 1
ATOM 1542 C C . HIS A 1 208 ? 7.898 22.359 4.005 1.00 83.12 208 HIS A C 1
ATOM 1544 O O . HIS A 1 208 ? 8.072 23.500 3.577 1.00 83.12 208 HIS A O 1
ATOM 1550 N N . GLY A 1 209 ? 8.919 21.504 4.146 1.00 74.12 209 GLY A N 1
ATOM 1551 C CA . GLY A 1 209 ? 10.300 21.865 3.824 1.00 74.12 209 GLY A CA 1
ATOM 1552 C C . GLY A 1 209 ? 11.243 20.671 3.670 1.00 74.12 209 GLY A C 1
ATOM 1553 O O . GLY A 1 209 ? 11.067 19.633 4.304 1.00 74.12 209 GLY A O 1
ATOM 1554 N N . ASN A 1 210 ? 12.292 20.853 2.862 1.00 70.69 210 ASN A N 1
ATOM 1555 C CA . ASN A 1 210 ? 13.344 19.856 2.626 1.00 70.69 210 ASN A CA 1
ATOM 1556 C C . ASN A 1 210 ? 14.390 19.917 3.746 1.00 70.69 210 ASN A C 1
ATOM 1558 O O . ASN A 1 210 ? 15.497 20.426 3.572 1.00 70.69 210 ASN A O 1
ATOM 1562 N N . VAL A 1 211 ? 13.993 19.474 4.938 1.00 79.12 211 VAL A N 1
ATOM 1563 C CA . VAL A 1 211 ? 14.842 19.510 6.144 1.00 79.12 211 VAL A CA 1
ATOM 1564 C C . VAL A 1 211 ? 15.715 18.253 6.254 1.00 79.12 211 VAL A C 1
ATOM 1566 O O . VAL A 1 211 ? 16.700 18.233 6.991 1.00 79.12 211 VAL A O 1
ATOM 1569 N N . PHE A 1 212 ? 15.378 17.203 5.508 1.00 82.38 212 PHE A N 1
ATOM 1570 C CA . PHE A 1 212 ? 16.023 15.901 5.593 1.00 82.38 212 PHE A CA 1
ATOM 1571 C C . PHE A 1 212 ? 17.021 15.710 4.455 1.00 82.38 212 PHE A C 1
ATOM 1573 O O . PHE A 1 212 ? 16.808 16.149 3.327 1.00 82.38 212 PHE A O 1
ATOM 1580 N N . ARG A 1 213 ? 18.142 15.051 4.754 1.00 75.38 213 ARG A N 1
ATOM 1581 C CA . ARG A 1 213 ? 19.108 14.666 3.723 1.00 75.38 213 ARG A CA 1
ATOM 1582 C C . ARG A 1 213 ? 18.643 13.366 3.060 1.00 75.38 213 ARG A C 1
ATOM 1584 O O . ARG A 1 213 ? 18.157 12.486 3.772 1.00 75.38 213 ARG A O 1
ATOM 1591 N N . PRO A 1 214 ? 18.817 13.210 1.735 1.00 72.50 214 PRO A N 1
ATOM 1592 C CA . PRO A 1 214 ? 18.605 11.928 1.083 1.00 72.50 214 PRO A CA 1
ATOM 1593 C C . PRO A 1 214 ? 19.476 10.852 1.728 1.00 72.50 214 PRO A C 1
ATOM 1595 O O . PRO A 1 214 ? 20.658 11.076 1.994 1.00 72.50 214 PRO A O 1
ATOM 1598 N N . ILE A 1 215 ? 18.894 9.680 1.958 1.00 73.88 215 ILE A N 1
ATOM 1599 C CA . ILE A 1 215 ? 19.623 8.534 2.494 1.00 73.88 215 ILE A CA 1
ATOM 1600 C C . ILE A 1 215 ? 20.487 7.978 1.364 1.00 73.88 215 ILE A C 1
ATOM 1602 O O . ILE A 1 215 ? 19.970 7.417 0.398 1.00 73.88 215 ILE A O 1
ATOM 1606 N N . GLN A 1 216 ? 21.798 8.169 1.470 1.00 68.56 216 GLN A N 1
ATOM 1607 C CA . GLN A 1 216 ? 22.778 7.581 0.564 1.00 68.56 216 GLN A CA 1
ATOM 1608 C C . GLN A 1 216 ? 23.289 6.289 1.201 1.00 68.56 216 GLN A C 1
ATOM 1610 O O . GLN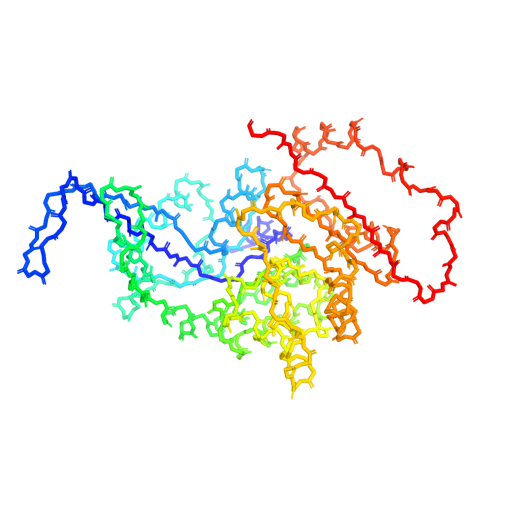 A 1 216 ? 24.162 6.313 2.066 1.00 68.56 216 GLN A O 1
ATOM 1615 N N . ARG A 1 217 ? 22.705 5.153 0.806 1.00 66.62 217 ARG A N 1
ATOM 1616 C CA . ARG A 1 217 ? 23.321 3.848 1.060 1.00 66.62 217 ARG A CA 1
ATOM 1617 C C . ARG A 1 217 ? 24.471 3.707 0.068 1.00 66.62 217 ARG A C 1
ATOM 1619 O O . ARG A 1 217 ? 24.223 3.603 -1.130 1.00 66.62 217 ARG A O 1
ATOM 1626 N N . ASP A 1 218 ? 25.705 3.772 0.553 1.00 57.38 218 ASP A N 1
ATOM 1627 C CA . ASP A 1 218 ? 26.872 3.552 -0.298 1.00 57.38 218 ASP A CA 1
ATOM 1628 C C . ASP A 1 218 ? 26.812 2.122 -0.855 1.00 57.38 218 ASP A C 1
ATOM 1630 O O . ASP A 1 218 ? 26.656 1.165 -0.094 1.00 57.38 218 ASP A O 1
ATOM 1634 N N . GLN A 1 219 ? 26.876 1.965 -2.180 1.00 53.91 219 GLN A N 1
ATOM 1635 C CA . GLN A 1 219 ? 26.734 0.648 -2.818 1.00 53.91 219 GLN A CA 1
ATOM 1636 C C . GLN A 1 219 ? 27.957 -0.253 -2.586 1.00 53.91 219 GLN A C 1
ATOM 1638 O O . GLN A 1 219 ? 27.851 -1.461 -2.775 1.00 53.91 219 GLN A O 1
ATOM 1643 N N . ASN A 1 220 ? 29.093 0.314 -2.155 1.00 50.44 220 ASN A N 1
ATOM 1644 C CA . ASN A 1 220 ? 30.376 -0.387 -2.164 1.00 50.44 220 ASN A CA 1
ATOM 1645 C C . ASN A 1 220 ? 31.096 -0.558 -0.819 1.00 50.44 220 ASN A C 1
ATOM 1647 O O . ASN A 1 220 ? 32.036 -1.339 -0.807 1.00 50.44 220 ASN A O 1
ATOM 1651 N N . GLU A 1 221 ? 30.707 0.050 0.310 1.00 48.09 221 GLU A N 1
ATOM 1652 C CA . GLU A 1 221 ? 31.434 -0.197 1.573 1.00 48.09 221 GLU A CA 1
ATOM 1653 C C . GLU A 1 221 ? 30.613 0.119 2.843 1.00 48.09 221 GLU A C 1
ATOM 1655 O O . GLU A 1 221 ? 30.028 1.187 2.991 1.00 48.09 221 GLU A O 1
ATOM 1660 N N . ASN A 1 222 ? 30.615 -0.846 3.776 1.00 52.25 222 ASN A N 1
ATOM 1661 C CA . ASN A 1 222 ? 29.979 -0.887 5.103 1.00 52.25 222 ASN A CA 1
ATOM 1662 C C . ASN A 1 222 ? 28.443 -0.784 5.158 1.00 52.25 222 ASN A C 1
ATOM 1664 O O . ASN A 1 222 ? 27.858 0.298 5.223 1.00 52.25 222 ASN A O 1
ATOM 1668 N N . SER A 1 223 ? 27.786 -1.948 5.299 1.00 67.94 223 SER A N 1
ATOM 1669 C CA . SER A 1 223 ? 26.386 -2.014 5.726 1.00 67.94 223 SER A CA 1
ATOM 1670 C C . SER A 1 223 ? 26.226 -1.212 7.013 1.00 67.94 223 SER A C 1
ATOM 1672 O O . SER A 1 223 ? 26.868 -1.511 8.025 1.00 67.94 223 SER A O 1
ATOM 1674 N N . TRP A 1 224 ? 25.378 -0.194 6.984 1.00 73.06 224 TRP A N 1
ATOM 1675 C CA . TRP A 1 224 ? 25.060 0.577 8.170 1.00 73.06 224 TRP A CA 1
ATOM 1676 C C . TRP A 1 224 ? 24.593 -0.358 9.287 1.00 73.06 224 TRP A C 1
ATOM 1678 O O . TRP A 1 224 ? 23.727 -1.209 9.058 1.00 73.06 224 TRP A O 1
ATOM 1688 N N . SER A 1 225 ? 25.132 -0.193 10.500 1.00 87.94 225 SER A N 1
ATOM 1689 C CA . SER A 1 225 ? 24.534 -0.856 11.657 1.00 87.94 225 SER A CA 1
ATOM 1690 C C . SER A 1 225 ? 23.101 -0.358 11.837 1.00 87.94 225 SER A C 1
ATOM 1692 O O . SER A 1 225 ? 22.782 0.797 11.531 1.00 87.94 225 SER A O 1
ATOM 1694 N N . ILE A 1 226 ? 22.227 -1.226 12.349 1.00 90.19 226 ILE A N 1
ATOM 1695 C CA . ILE A 1 226 ? 20.815 -0.894 12.575 1.00 90.19 226 ILE A CA 1
ATOM 1696 C C . ILE A 1 226 ? 20.682 0.322 13.499 1.00 90.19 226 ILE A C 1
ATOM 1698 O O . ILE A 1 226 ? 19.808 1.162 13.300 1.00 90.19 226 ILE A O 1
ATOM 1702 N N . GLU A 1 227 ? 21.579 0.470 14.473 1.00 91.31 227 GLU A N 1
ATOM 1703 C CA . GLU A 1 227 ? 21.606 1.605 15.390 1.00 91.31 227 GLU A CA 1
ATOM 1704 C C . GLU A 1 227 ? 21.959 2.919 14.688 1.00 91.31 227 GLU A C 1
ATOM 1706 O O . GLU A 1 227 ? 21.345 3.946 14.983 1.00 91.31 227 GLU A O 1
ATOM 1711 N N . SER A 1 228 ? 22.940 2.911 13.781 1.00 90.44 228 SER A N 1
ATOM 1712 C CA . SER A 1 228 ? 23.309 4.098 12.999 1.00 90.44 228 SER A CA 1
ATOM 1713 C C . SER A 1 228 ? 22.199 4.472 12.027 1.00 90.44 228 SER A C 1
ATOM 1715 O O . SER A 1 228 ? 21.824 5.639 11.945 1.00 90.44 228 SER A O 1
ATOM 1717 N N . LEU A 1 229 ? 21.599 3.476 11.375 1.00 90.44 229 LEU A N 1
ATOM 1718 C CA . LEU A 1 229 ? 20.473 3.701 10.479 1.00 90.44 229 LEU A CA 1
ATOM 1719 C C . LEU A 1 229 ? 19.273 4.283 11.227 1.00 90.44 229 LEU A C 1
ATOM 1721 O O . LEU A 1 229 ? 18.716 5.299 10.824 1.00 90.44 229 LEU A O 1
ATOM 1725 N N . PHE A 1 230 ? 18.925 3.716 12.381 1.00 93.56 230 PHE A N 1
ATOM 1726 C CA . PHE A 1 230 ? 17.868 4.264 13.220 1.00 93.56 230 PHE A CA 1
ATOM 1727 C C . PHE A 1 230 ? 18.147 5.712 13.643 1.00 93.56 230 PHE A C 1
ATOM 1729 O O . PHE A 1 230 ? 17.223 6.521 13.645 1.00 93.56 230 PHE A O 1
ATOM 1736 N N . LYS A 1 231 ? 19.395 6.068 13.987 1.00 92.50 231 LYS A N 1
ATOM 1737 C CA . LYS A 1 231 ? 19.747 7.450 14.358 1.00 92.50 231 LYS A CA 1
ATOM 1738 C C . LYS A 1 231 ? 19.453 8.444 13.236 1.00 92.50 231 LYS A C 1
ATOM 1740 O O . LYS A 1 231 ? 18.933 9.514 13.544 1.00 92.50 231 LYS A O 1
ATOM 1745 N N . GLU A 1 232 ? 19.712 8.080 11.984 1.00 91.88 232 GLU A N 1
ATOM 1746 C CA . GLU A 1 232 ? 19.420 8.950 10.838 1.00 91.88 232 GLU A CA 1
ATOM 1747 C C . GLU A 1 232 ? 17.940 8.996 10.466 1.00 91.88 232 GLU A C 1
ATOM 1749 O O . GLU A 1 232 ? 17.427 10.049 10.098 1.00 91.88 232 GLU A O 1
ATOM 1754 N N . LEU A 1 233 ? 17.214 7.884 10.608 1.00 94.00 233 LEU A N 1
ATOM 1755 C CA . LEU A 1 233 ? 15.776 7.845 10.318 1.00 94.00 233 LEU A CA 1
ATOM 1756 C C . LEU A 1 233 ? 14.938 8.497 11.427 1.00 94.00 233 LEU A C 1
ATOM 1758 O O . LEU A 1 233 ? 13.829 8.976 11.182 1.00 94.00 233 LEU A O 1
ATOM 1762 N N . LYS A 1 234 ? 15.453 8.530 12.661 1.00 95.19 234 LYS A N 1
ATOM 1763 C CA . LYS A 1 234 ? 14.730 8.978 13.858 1.00 95.19 234 LYS A CA 1
ATOM 1764 C C . LYS A 1 234 ? 14.097 10.371 13.721 1.00 95.19 234 LYS A C 1
ATOM 1766 O O . LYS A 1 234 ? 12.944 10.496 14.130 1.00 95.19 234 LYS A O 1
ATOM 1771 N N . PRO A 1 235 ? 14.760 11.410 13.180 1.00 94.94 235 PRO A N 1
ATOM 1772 C CA . PRO A 1 235 ? 14.129 12.712 12.974 1.00 94.94 235 PRO A CA 1
ATOM 1773 C C . PRO A 1 235 ? 12.867 12.643 12.098 1.00 94.94 235 PRO A C 1
ATOM 1775 O O . PRO A 1 235 ? 11.841 13.206 12.473 1.00 94.94 235 PRO A O 1
ATOM 1778 N N . ALA A 1 236 ? 12.905 11.901 10.986 1.00 96.12 236 ALA A N 1
ATOM 1779 C CA . ALA A 1 236 ? 11.749 11.729 10.104 1.00 96.12 236 ALA A CA 1
ATOM 1780 C C . ALA A 1 236 ? 10.636 10.911 10.784 1.00 96.12 236 ALA A C 1
ATOM 1782 O O . ALA A 1 236 ? 9.466 11.285 10.729 1.00 96.12 236 ALA A O 1
ATOM 1783 N N . ILE A 1 237 ? 11.001 9.850 11.516 1.00 97.06 237 ILE A N 1
ATOM 1784 C CA . ILE A 1 237 ? 10.063 9.061 12.335 1.00 97.06 237 ILE A CA 1
ATOM 1785 C C . ILE A 1 237 ? 9.326 9.960 13.333 1.00 97.06 237 ILE A C 1
ATOM 1787 O O . ILE A 1 237 ? 8.108 9.864 13.466 1.00 97.06 237 ILE A O 1
ATOM 1791 N N . LEU A 1 238 ? 10.047 10.843 14.031 1.00 95.94 238 LEU A N 1
ATOM 1792 C CA . LEU A 1 238 ? 9.449 11.752 15.007 1.00 95.94 238 LEU A CA 1
ATOM 1793 C C . LEU A 1 238 ? 8.476 12.731 14.348 1.00 95.94 238 LEU A C 1
ATOM 1795 O O . LEU A 1 238 ? 7.409 12.945 14.906 1.00 95.94 238 LEU A O 1
ATOM 1799 N N . VAL A 1 239 ? 8.777 13.246 13.151 1.00 96.75 239 VAL A N 1
ATOM 1800 C CA . VAL A 1 239 ? 7.835 14.098 12.402 1.00 96.75 239 VAL A CA 1
ATOM 1801 C C . VAL A 1 239 ? 6.528 13.371 12.098 1.00 96.75 239 VAL A C 1
ATOM 1803 O O . VAL A 1 239 ? 5.461 13.937 12.316 1.00 96.75 239 VAL A O 1
ATOM 1806 N N . LEU A 1 240 ? 6.580 12.122 11.629 1.00 97.75 240 LEU A N 1
ATOM 1807 C CA . LEU A 1 240 ? 5.365 11.348 11.351 1.00 97.75 240 LEU A CA 1
ATOM 1808 C C . LEU A 1 240 ? 4.552 11.099 12.629 1.00 97.75 240 LEU A C 1
ATOM 1810 O O . LEU A 1 240 ? 3.331 11.269 12.630 1.00 97.75 240 LEU A O 1
ATOM 1814 N N . LEU A 1 241 ? 5.229 10.722 13.718 1.00 96.62 241 LEU A N 1
ATOM 1815 C CA . LEU A 1 241 ? 4.584 10.473 15.007 1.00 96.62 241 LEU A CA 1
ATOM 1816 C C . LEU A 1 241 ? 3.950 11.745 15.588 1.00 96.62 241 LEU A C 1
ATOM 1818 O O . LEU A 1 241 ? 2.812 11.716 16.053 1.00 96.62 241 LEU A O 1
ATOM 1822 N N . ASP A 1 242 ? 4.665 12.866 15.530 1.00 94.75 242 ASP A N 1
ATOM 1823 C CA . ASP A 1 242 ? 4.199 14.159 16.036 1.00 94.75 242 ASP A CA 1
ATOM 1824 C C . ASP A 1 242 ? 3.128 14.772 15.111 1.00 94.75 242 ASP A C 1
ATOM 1826 O O . ASP A 1 242 ? 2.266 15.520 15.569 1.00 94.75 242 ASP A O 1
ATOM 1830 N N . GLY A 1 243 ? 3.104 14.370 13.834 1.00 94.94 243 GLY A N 1
ATOM 1831 C CA . GLY A 1 243 ? 2.031 14.641 12.870 1.00 94.94 243 GLY A CA 1
ATOM 1832 C C . GLY A 1 243 ? 0.740 13.842 13.106 1.00 94.94 243 GLY A C 1
ATOM 1833 O O . GLY A 1 243 ? -0.251 14.053 12.404 1.00 94.94 243 GLY A O 1
ATOM 1834 N N . GLY A 1 244 ? 0.727 12.943 14.097 1.00 95.00 244 GLY A N 1
ATOM 1835 C CA . GLY A 1 244 ? -0.458 12.216 14.557 1.00 95.00 244 GLY A CA 1
ATOM 1836 C C . GLY A 1 244 ? -0.497 10.729 14.200 1.00 95.00 244 GLY A C 1
ATOM 1837 O O . GLY A 1 244 ? -1.421 10.040 14.636 1.00 95.00 244 GLY A O 1
ATOM 1838 N N . ILE A 1 245 ? 0.499 10.212 13.469 1.00 97.19 245 ILE A N 1
ATOM 1839 C CA . ILE A 1 245 ? 0.594 8.778 13.171 1.00 97.19 245 ILE A CA 1
ATOM 1840 C C . ILE A 1 245 ? 0.949 8.022 14.455 1.00 97.19 245 ILE A C 1
ATOM 1842 O O . ILE A 1 245 ? 1.903 8.366 15.149 1.00 97.19 245 ILE A O 1
ATOM 1846 N N . LYS A 1 246 ? 0.201 6.970 14.801 1.00 94.69 246 LYS A N 1
ATOM 1847 C CA . LYS A 1 246 ? 0.412 6.262 16.082 1.00 94.69 246 LYS A CA 1
ATOM 1848 C C . LYS A 1 246 ? 1.582 5.273 16.043 1.00 94.69 246 LYS A C 1
ATOM 1850 O O . LYS A 1 246 ? 2.302 5.136 17.038 1.00 94.69 246 LYS A O 1
ATOM 1855 N N . PHE A 1 247 ? 1.759 4.588 14.916 1.00 96.06 247 PHE A N 1
ATOM 1856 C CA . PHE A 1 247 ? 2.785 3.572 14.694 1.00 96.06 247 PHE A CA 1
ATOM 1857 C C . PHE A 1 247 ? 3.408 3.734 13.305 1.00 96.06 247 PHE A C 1
ATOM 1859 O O . PHE A 1 247 ? 2.696 3.804 12.303 1.00 96.06 247 PHE A O 1
ATOM 1866 N N . VAL A 1 248 ? 4.738 3.754 13.244 1.00 97.94 248 VAL A N 1
ATOM 1867 C CA . VAL A 1 248 ? 5.505 3.822 11.992 1.00 97.94 248 VAL A CA 1
ATOM 1868 C C . VAL A 1 248 ? 6.348 2.556 11.884 1.00 97.94 248 VAL A C 1
ATOM 1870 O O . VAL A 1 248 ? 7.192 2.315 12.745 1.00 97.94 248 VAL A O 1
ATOM 1873 N N . LEU A 1 249 ? 6.100 1.743 10.860 1.00 97.81 249 LEU A N 1
ATOM 1874 C CA . LEU A 1 249 ? 6.845 0.524 10.552 1.00 97.81 249 LEU A CA 1
ATOM 1875 C C . LEU A 1 249 ? 7.756 0.786 9.349 1.00 97.81 249 LEU A C 1
ATOM 1877 O O . LEU A 1 249 ? 7.326 0.678 8.208 1.00 97.81 249 LEU A O 1
ATOM 1881 N N . VAL A 1 250 ? 9.011 1.144 9.598 1.00 98.06 250 VAL A N 1
ATOM 1882 C CA . VAL A 1 250 ? 9.960 1.447 8.522 1.00 98.06 250 VAL A CA 1
ATOM 1883 C C . VAL A 1 250 ? 10.548 0.152 7.974 1.00 98.06 250 VAL A C 1
ATOM 1885 O O . VAL A 1 250 ? 11.186 -0.587 8.724 1.00 98.06 250 VAL A O 1
ATOM 1888 N N . THR A 1 251 ? 10.349 -0.129 6.687 1.00 96.62 251 THR A N 1
ATOM 1889 C CA . THR A 1 251 ? 10.927 -1.307 6.020 1.00 96.62 251 THR A CA 1
ATOM 1890 C C . THR A 1 251 ? 12.344 -1.013 5.521 1.00 96.62 251 THR A C 1
ATOM 1892 O O . THR A 1 251 ? 12.615 0.062 4.991 1.00 96.62 251 THR A O 1
ATOM 1895 N N . LEU A 1 252 ? 13.264 -1.964 5.722 1.00 93.31 252 LEU A N 1
ATOM 1896 C CA . LEU A 1 252 ? 14.709 -1.813 5.485 1.00 93.31 252 LEU A CA 1
ATOM 1897 C C . LEU A 1 252 ? 15.263 -2.867 4.506 1.00 93.31 252 LEU A C 1
ATOM 1899 O O . LEU A 1 252 ? 16.457 -3.189 4.526 1.00 93.31 252 LEU A O 1
ATOM 1903 N N . GLY A 1 253 ? 14.390 -3.462 3.687 1.00 90.19 253 GLY A N 1
ATOM 1904 C CA . GLY A 1 253 ? 14.748 -4.535 2.757 1.00 90.19 253 GLY A CA 1
ATOM 1905 C C . GLY A 1 253 ? 15.355 -5.750 3.484 1.00 90.19 253 GLY A C 1
ATOM 1906 O O . GLY A 1 253 ? 14.759 -6.227 4.454 1.00 90.19 253 GLY A O 1
ATOM 1907 N N . PRO A 1 254 ? 16.549 -6.237 3.085 1.00 88.75 254 PRO A N 1
ATOM 1908 C CA . PRO A 1 254 ? 17.211 -7.383 3.724 1.00 88.75 254 PRO A CA 1
ATOM 1909 C C . PRO A 1 254 ? 17.522 -7.202 5.218 1.00 88.75 254 PRO A C 1
ATOM 1911 O O . PRO A 1 254 ? 17.797 -8.173 5.913 1.00 88.75 254 PRO A O 1
ATOM 1914 N N . GLN A 1 255 ? 17.489 -5.970 5.733 1.00 90.38 255 GLN A N 1
ATOM 1915 C CA . GLN A 1 255 ? 17.724 -5.684 7.150 1.00 90.38 255 GLN A CA 1
ATOM 1916 C C . GLN A 1 255 ? 16.457 -5.816 8.013 1.00 90.38 255 GLN A C 1
ATOM 1918 O O . GLN A 1 255 ? 16.535 -5.646 9.228 1.00 90.38 255 GLN A O 1
ATOM 1923 N N . GLY A 1 256 ? 15.299 -6.138 7.430 1.00 94.44 256 GLY A N 1
ATOM 1924 C CA . GLY A 1 256 ? 14.039 -6.304 8.156 1.00 94.44 256 GLY A CA 1
ATOM 1925 C C . GLY A 1 256 ? 13.263 -4.996 8.294 1.00 94.44 256 GLY A C 1
ATOM 1926 O O . GLY A 1 256 ? 13.091 -4.277 7.312 1.00 94.44 256 GLY A O 1
ATOM 1927 N N . ALA A 1 257 ? 12.757 -4.690 9.490 1.00 96.62 257 ALA A N 1
ATOM 1928 C CA . ALA A 1 257 ? 11.944 -3.497 9.730 1.00 96.62 257 ALA A CA 1
ATOM 1929 C C . ALA A 1 257 ? 12.135 -2.908 11.135 1.00 96.62 257 ALA A C 1
ATOM 1931 O O . ALA A 1 257 ? 12.516 -3.609 12.071 1.00 96.62 257 ALA A O 1
ATOM 1932 N N . ILE A 1 258 ? 11.831 -1.621 11.308 1.00 96.19 258 ILE A N 1
ATOM 1933 C CA . ILE A 1 258 ? 11.816 -0.944 12.611 1.00 96.19 258 ILE A CA 1
ATOM 1934 C C . ILE A 1 258 ? 10.401 -0.450 12.903 1.00 96.19 258 ILE A C 1
ATOM 1936 O O . ILE A 1 258 ? 9.853 0.354 12.157 1.00 96.19 258 ILE A O 1
ATOM 1940 N N . LEU A 1 259 ? 9.823 -0.895 14.018 1.00 95.56 259 LEU A N 1
ATOM 1941 C CA . LEU A 1 259 ? 8.549 -0.404 14.534 1.00 95.56 259 LEU A CA 1
ATOM 1942 C C . LEU A 1 259 ? 8.786 0.707 15.556 1.00 95.56 259 LEU A C 1
ATOM 1944 O O . LEU A 1 259 ? 9.446 0.482 16.572 1.00 95.56 259 LEU A O 1
ATOM 1948 N N . CYS A 1 260 ? 8.178 1.869 15.339 1.00 95.31 260 CYS A N 1
ATOM 1949 C CA . CYS A 1 260 ? 8.259 3.024 16.224 1.00 95.31 260 CYS A CA 1
ATOM 1950 C C . CYS A 1 260 ? 6.887 3.523 16.683 1.00 95.31 260 CYS A C 1
ATOM 1952 O O . CYS A 1 260 ? 5.922 3.498 15.922 1.00 95.31 260 CYS A O 1
ATOM 1954 N N . SER A 1 261 ? 6.796 4.011 17.926 1.00 93.25 261 SER A N 1
ATOM 1955 C CA . SER A 1 261 ? 5.568 4.611 18.473 1.00 93.25 261 SER A CA 1
ATOM 1956 C C . SER A 1 261 ? 5.835 5.542 19.660 1.00 93.25 261 SER A C 1
ATOM 1958 O O . SER A 1 261 ? 6.799 5.359 20.401 1.00 93.25 261 SER A O 1
ATOM 1960 N N . ARG A 1 262 ? 4.936 6.507 19.896 1.00 89.38 262 ARG A N 1
ATOM 1961 C CA . ARG A 1 262 ? 4.870 7.293 21.148 1.00 89.38 262 ARG A CA 1
ATOM 1962 C C . ARG A 1 262 ? 4.064 6.602 22.256 1.00 89.38 262 ARG A C 1
ATOM 1964 O O . ARG A 1 262 ? 4.170 6.989 23.413 1.00 89.38 262 ARG A O 1
ATOM 1971 N N . LEU A 1 263 ? 3.243 5.607 21.914 1.00 78.06 263 LEU A N 1
ATOM 1972 C CA . LEU A 1 263 ? 2.277 4.994 22.831 1.00 78.06 263 LEU A CA 1
ATOM 1973 C C . LEU A 1 263 ? 2.843 3.776 23.587 1.00 78.06 263 LEU A C 1
ATOM 1975 O O . LEU A 1 263 ? 2.188 3.246 24.485 1.00 78.06 263 LEU A O 1
ATOM 1979 N N . GLY A 1 264 ? 4.053 3.329 23.239 1.00 69.25 264 GLY A N 1
ATOM 1980 C CA . GLY A 1 264 ? 4.671 2.121 23.788 1.00 69.25 264 GLY A CA 1
ATOM 1981 C C . GLY A 1 264 ? 4.018 0.811 23.303 1.00 69.25 264 GLY A C 1
ATOM 1982 O O . GLY A 1 264 ? 3.027 0.833 22.571 1.00 69.25 264 GLY A O 1
ATOM 1983 N N . PRO A 1 265 ? 4.561 -0.354 23.704 1.00 64.69 265 PRO A N 1
ATOM 1984 C CA . PRO A 1 265 ? 4.152 -1.657 23.169 1.00 64.69 265 PRO A CA 1
ATOM 1985 C C . PRO A 1 265 ? 2.773 -2.130 23.658 1.00 64.69 265 PRO A C 1
ATOM 1987 O O . PRO A 1 265 ? 2.089 -2.856 22.945 1.00 64.69 265 PRO A O 1
ATOM 1990 N N . THR A 1 266 ? 2.324 -1.711 24.846 1.00 65.25 266 THR A N 1
ATOM 1991 C CA . THR A 1 266 ? 1.010 -2.098 25.400 1.00 65.25 266 THR A CA 1
ATOM 1992 C C . THR A 1 266 ? -0.158 -1.445 24.669 1.00 65.25 266 THR A C 1
ATOM 1994 O O . THR A 1 266 ? -1.233 -2.022 24.571 1.00 65.25 266 THR A O 1
ATOM 1997 N N . SER A 1 267 ? 0.048 -0.262 24.098 1.00 71.06 267 SER A N 1
ATOM 1998 C CA . SER A 1 267 ? -1.001 0.427 23.344 1.00 71.06 267 SER A CA 1
ATOM 1999 C C . SER A 1 267 ? -1.264 -0.224 21.986 1.00 71.06 267 SER A C 1
ATOM 2001 O O . SER A 1 267 ? -2.343 -0.052 21.423 1.00 71.06 267 SER A O 1
ATOM 2003 N N . LEU A 1 268 ? -0.300 -0.994 21.460 1.00 70.19 268 LEU A N 1
ATOM 2004 C CA . LEU A 1 268 ? -0.495 -1.789 20.250 1.00 70.19 268 LEU A CA 1
ATOM 2005 C C . LEU A 1 268 ? -1.529 -2.890 20.499 1.00 70.19 268 LEU A C 1
ATOM 2007 O O . LEU A 1 268 ? -2.455 -3.038 19.709 1.00 70.19 268 LEU A O 1
ATOM 2011 N N . SER A 1 269 ? -1.423 -3.617 21.617 1.00 66.00 269 SER A N 1
ATOM 2012 C CA . SER A 1 269 ? -2.413 -4.641 21.957 1.00 66.00 269 SER A CA 1
ATOM 2013 C C . SER A 1 269 ? -3.779 -4.031 22.257 1.00 66.00 269 SER A C 1
ATOM 2015 O O . SER A 1 269 ? -4.776 -4.604 21.852 1.00 66.00 269 SER A O 1
ATOM 2017 N N . GLU A 1 270 ? -3.863 -2.854 22.879 1.00 68.00 270 GLU A N 1
ATOM 2018 C CA . GLU A 1 270 ? -5.142 -2.151 23.067 1.00 68.00 270 GLU A CA 1
ATOM 2019 C C . GLU A 1 270 ? -5.782 -1.724 21.735 1.00 68.00 270 GLU A C 1
ATOM 2021 O O . GLU A 1 270 ? -6.979 -1.940 21.543 1.00 68.00 270 GLU A O 1
ATOM 2026 N N . CYS A 1 271 ? -4.991 -1.195 20.790 1.00 67.06 271 CYS A N 1
ATOM 2027 C CA . CYS A 1 271 ? -5.468 -0.847 19.445 1.00 67.06 271 CYS A CA 1
ATOM 2028 C C . CYS A 1 271 ? -5.932 -2.070 18.641 1.00 67.06 271 CYS A C 1
ATOM 2030 O O . CYS A 1 271 ? -6.776 -1.928 17.763 1.00 67.06 271 CYS A O 1
ATOM 2032 N N . LEU A 1 272 ? -5.373 -3.252 18.918 1.00 63.78 272 LEU A N 1
ATOM 2033 C CA . LEU A 1 272 ? -5.714 -4.501 18.238 1.00 63.78 272 LEU A CA 1
ATOM 2034 C C . LEU A 1 272 ? -6.817 -5.286 18.969 1.00 63.78 272 LEU A C 1
ATOM 2036 O O . LEU A 1 272 ? -7.598 -5.974 18.327 1.00 63.78 272 LEU A O 1
ATOM 2040 N N . ASN A 1 273 ? -6.962 -5.161 20.288 1.00 60.00 273 ASN A N 1
ATOM 2041 C CA . ASN A 1 273 ? -8.004 -5.851 21.061 1.00 60.00 273 ASN A CA 1
ATOM 2042 C C . ASN A 1 273 ? -9.413 -5.305 20.776 1.00 60.00 273 ASN A C 1
ATOM 2044 O O . ASN A 1 273 ? -10.397 -6.018 20.969 1.00 60.00 273 ASN A O 1
ATOM 2048 N N . SER A 1 274 ? -9.528 -4.053 20.316 1.00 52.91 274 SER A N 1
ATOM 2049 C CA . SER A 1 274 ? -10.788 -3.496 19.802 1.00 52.91 274 SER A CA 1
ATOM 2050 C C . SER A 1 274 ? -11.186 -4.096 18.451 1.00 52.91 274 SER A C 1
ATOM 2052 O O . SER A 1 274 ? -12.361 -4.055 18.080 1.00 52.91 274 SER A O 1
ATOM 2054 N N . THR A 1 275 ? -10.233 -4.696 17.734 1.00 55.53 275 THR A N 1
ATOM 2055 C CA . THR A 1 275 ? -10.502 -5.439 16.509 1.00 55.53 275 THR A CA 1
ATOM 2056 C C . THR A 1 275 ? -10.993 -6.824 16.907 1.00 55.53 275 THR A C 1
ATOM 2058 O O . THR A 1 275 ? -10.246 -7.666 17.403 1.00 55.53 275 THR A O 1
ATOM 2061 N N . LYS A 1 276 ? -12.305 -7.055 16.785 1.00 52.47 276 LYS A N 1
ATOM 2062 C CA . LYS A 1 276 ? -12.869 -8.394 16.981 1.00 52.47 276 LYS A CA 1
ATOM 2063 C C . LYS A 1 276 ? -12.102 -9.347 16.059 1.00 52.47 276 LYS A C 1
ATOM 2065 O O . LYS A 1 276 ? -12.099 -9.137 14.851 1.00 52.47 276 LYS A O 1
ATOM 2070 N N . ILE A 1 277 ? -11.456 -10.367 16.626 1.00 52.28 277 ILE A N 1
ATOM 2071 C CA . ILE A 1 277 ? -10.843 -11.463 15.864 1.00 52.28 277 ILE A CA 1
ATOM 2072 C C . ILE A 1 277 ? -11.984 -12.148 15.113 1.00 52.28 277 ILE A C 1
ATOM 2074 O O . ILE A 1 277 ? -12.734 -12.941 15.688 1.00 52.28 277 ILE A O 1
ATOM 2078 N N . LEU A 1 278 ? -12.198 -11.761 13.859 1.00 50.16 278 LEU A N 1
ATOM 2079 C CA . LEU A 1 278 ? -13.302 -12.269 13.069 1.00 50.16 278 LEU A CA 1
ATOM 2080 C C . LEU A 1 278 ? -12.880 -13.524 12.315 1.00 50.16 278 LEU A C 1
ATOM 2082 O O . LEU A 1 278 ? -12.023 -13.487 11.442 1.00 50.16 278 LEU A O 1
ATOM 2086 N N . GLY A 1 279 ? -13.574 -14.617 12.640 1.00 45.69 279 GLY A N 1
ATOM 2087 C CA . GLY A 1 279 ? -13.908 -15.659 11.675 1.00 45.69 279 GLY A CA 1
ATOM 2088 C C . GLY A 1 279 ? -12.793 -16.638 11.335 1.00 45.69 279 GLY A C 1
ATOM 2089 O O . GLY A 1 279 ? -12.308 -16.651 10.212 1.00 45.69 279 GLY A O 1
ATOM 2090 N N . GLY A 1 280 ? -12.497 -17.530 12.282 1.00 48.97 280 GLY A N 1
ATOM 2091 C CA . GLY A 1 280 ? -11.659 -18.711 12.088 1.00 48.97 280 GLY A CA 1
ATOM 2092 C C . GLY A 1 280 ? -10.364 -18.600 12.877 1.00 48.97 280 GLY A C 1
ATOM 2093 O O . GLY A 1 280 ? -9.519 -17.766 12.575 1.00 48.97 280 GLY A O 1
ATOM 2094 N N . ARG A 1 281 ? -10.192 -19.453 13.892 1.00 53.22 281 ARG A N 1
ATOM 2095 C CA . ARG A 1 281 ? -8.864 -19.730 14.449 1.00 53.22 281 ARG A CA 1
ATOM 2096 C C . ARG A 1 281 ? -8.026 -20.315 13.318 1.00 53.22 281 ARG A C 1
ATOM 2098 O O . ARG A 1 281 ? -8.099 -21.512 13.060 1.00 53.22 281 ARG A O 1
ATOM 2105 N N . ASN A 1 282 ? -7.329 -19.459 12.579 1.00 65.62 282 ASN A N 1
ATOM 2106 C CA . ASN A 1 282 ? -6.429 -19.913 11.539 1.00 65.62 282 ASN A CA 1
ATOM 2107 C C . ASN A 1 282 ? -5.267 -20.638 12.231 1.00 65.62 282 ASN A C 1
ATOM 2109 O O . ASN A 1 282 ? -4.720 -20.128 13.210 1.00 65.62 282 ASN A O 1
ATOM 2113 N N . GLU A 1 283 ? -4.895 -21.813 11.729 1.00 74.81 283 GLU A N 1
ATOM 2114 C CA . GLU A 1 283 ? -3.762 -22.602 12.219 1.00 74.81 283 GLU A CA 1
ATOM 2115 C C . GLU A 1 283 ? -2.498 -21.747 12.344 1.00 74.81 283 GLU A C 1
ATOM 2117 O O . GLU A 1 283 ? -1.751 -21.888 13.309 1.00 74.81 283 GLU A O 1
ATOM 2122 N N . LEU A 1 284 ? -2.303 -20.792 11.426 1.00 79.62 284 LEU A N 1
ATOM 2123 C CA . LEU A 1 284 ? -1.200 -19.842 11.503 1.00 79.62 284 LEU A CA 1
ATOM 2124 C C . LEU A 1 284 ? -1.302 -18.909 12.716 1.00 79.62 284 LEU A C 1
ATOM 2126 O O . LEU A 1 284 ? -0.301 -18.694 13.394 1.00 79.62 284 LEU A O 1
ATOM 2130 N N . PHE A 1 285 ? -2.485 -18.354 12.998 1.00 81.25 285 PHE A N 1
ATOM 2131 C CA . PHE A 1 285 ? -2.679 -17.474 14.151 1.00 81.25 285 PHE A CA 1
ATOM 2132 C C . PHE A 1 285 ? -2.365 -18.226 15.445 1.00 81.25 285 PHE A C 1
ATOM 2134 O O . PHE A 1 285 ? -1.537 -17.763 16.223 1.00 81.25 285 PHE A O 1
ATOM 2141 N N . GLU A 1 286 ? -2.937 -19.420 15.617 1.00 81.88 286 GLU A N 1
ATOM 2142 C CA . GLU A 1 286 ? -2.700 -20.271 16.788 1.00 81.88 286 GLU A CA 1
ATOM 2143 C C . GLU A 1 286 ? -1.223 -20.680 16.909 1.00 81.88 286 GLU A C 1
ATOM 2145 O O . GLU A 1 286 ? -0.635 -20.605 17.992 1.00 81.88 286 GLU A O 1
ATOM 2150 N N . ALA A 1 287 ? -0.582 -21.048 15.793 1.00 86.06 287 ALA A N 1
ATOM 2151 C CA . ALA A 1 287 ? 0.837 -21.391 15.763 1.00 86.06 287 ALA A CA 1
ATOM 2152 C C . ALA A 1 287 ? 1.727 -20.204 16.164 1.00 86.06 287 ALA A C 1
ATOM 2154 O O . ALA A 1 287 ? 2.682 -20.379 16.927 1.00 86.06 287 ALA A O 1
ATOM 2155 N N . VAL A 1 288 ? 1.413 -18.996 15.684 1.00 85.06 288 VAL A N 1
ATOM 2156 C CA . VAL A 1 288 ? 2.145 -17.775 16.035 1.00 85.06 288 VAL A CA 1
ATOM 2157 C C . VAL A 1 288 ? 1.908 -17.418 17.498 1.00 85.06 288 VAL A C 1
ATOM 2159 O O . VAL A 1 288 ? 2.882 -17.257 18.231 1.00 85.06 288 VAL A O 1
ATOM 2162 N N . THR A 1 289 ? 0.663 -17.350 17.975 1.00 79.94 289 THR A N 1
ATOM 2163 C CA . THR A 1 289 ? 0.371 -16.979 19.371 1.00 79.94 289 THR A CA 1
ATOM 2164 C C . THR A 1 289 ? 0.901 -17.999 20.375 1.00 79.94 289 THR A C 1
ATOM 2166 O O . THR A 1 289 ? 1.320 -17.617 21.467 1.00 79.94 289 THR A O 1
ATOM 2169 N N . GLY A 1 290 ? 0.958 -19.282 20.001 1.00 82.62 290 GLY A N 1
ATOM 2170 C CA . GLY A 1 290 ? 1.559 -20.337 20.816 1.00 82.62 290 GLY A CA 1
ATOM 2171 C C . GLY A 1 290 ? 3.087 -20.241 20.930 1.00 82.62 290 GLY A C 1
ATOM 2172 O O . GLY A 1 290 ? 3.648 -20.623 21.956 1.00 82.62 290 GLY A O 1
ATOM 2173 N N . ARG A 1 291 ? 3.781 -19.711 19.911 1.00 87.00 291 ARG A N 1
ATOM 2174 C CA . ARG A 1 291 ? 5.259 -19.608 19.876 1.00 87.00 291 ARG A CA 1
ATOM 2175 C C . ARG A 1 291 ? 5.797 -18.213 20.218 1.00 87.00 291 ARG A C 1
ATOM 2177 O O . ARG A 1 291 ? 6.952 -18.076 20.644 1.00 87.00 291 ARG A O 1
ATOM 2184 N N . CYS A 1 292 ? 4.965 -17.187 20.073 1.00 83.12 292 CYS A N 1
ATOM 2185 C CA . CYS A 1 292 ? 5.276 -15.777 20.294 1.00 83.12 292 CYS A CA 1
ATOM 2186 C C . CYS A 1 292 ? 4.345 -15.187 21.370 1.00 83.12 292 CYS A C 1
ATOM 2188 O O . CYS A 1 292 ? 3.409 -14.457 21.046 1.00 83.12 292 CYS A O 1
ATOM 2190 N N . PRO A 1 293 ? 4.580 -15.489 22.661 1.00 72.69 293 PRO A N 1
ATOM 2191 C CA . PRO A 1 293 ? 3.725 -15.022 23.737 1.00 72.69 293 PRO A CA 1
ATOM 2192 C C . PRO A 1 293 ? 3.792 -13.499 23.900 1.00 72.69 293 PRO A C 1
ATOM 2194 O O . PRO A 1 293 ? 4.865 -12.891 23.885 1.00 72.69 293 PRO A O 1
ATOM 2197 N N . THR A 1 294 ? 2.635 -12.891 24.153 1.00 67.56 294 THR A N 1
ATOM 2198 C CA . THR A 1 294 ? 2.451 -11.434 24.281 1.00 67.56 294 THR A CA 1
ATOM 2199 C C . THR A 1 294 ? 3.216 -10.806 25.452 1.00 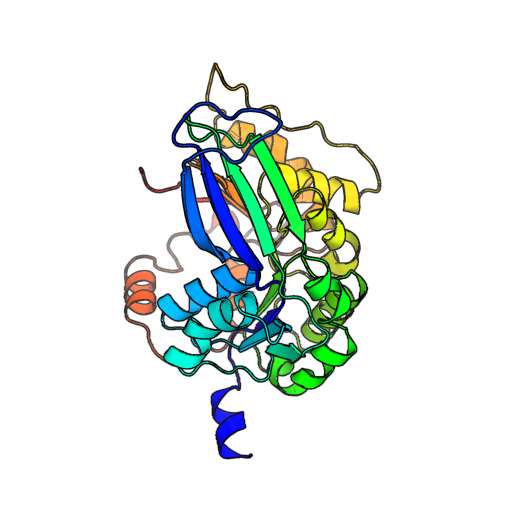67.56 294 THR A C 1
ATOM 2201 O O . THR A 1 294 ? 3.503 -9.612 25.431 1.00 67.56 294 THR A O 1
ATOM 2204 N N . HIS A 1 295 ? 3.607 -11.598 26.454 1.00 67.12 295 HIS A N 1
ATOM 2205 C CA . HIS A 1 295 ? 4.376 -11.146 27.617 1.00 67.12 295 HIS A CA 1
ATOM 2206 C C . HIS A 1 295 ? 5.902 -11.183 27.412 1.00 67.12 295 HIS A C 1
ATOM 2208 O O . HIS A 1 295 ? 6.648 -10.756 28.291 1.00 67.12 295 HIS A O 1
ATOM 2214 N N . ARG A 1 296 ? 6.403 -11.670 26.263 1.00 66.00 296 ARG A N 1
ATOM 2215 C CA . ARG A 1 296 ? 7.854 -11.825 26.025 1.00 66.00 296 ARG A CA 1
ATOM 2216 C C . ARG A 1 296 ? 8.620 -10.498 26.108 1.00 66.00 296 ARG A C 1
ATOM 2218 O O . ARG A 1 296 ? 9.776 -10.491 26.511 1.00 66.00 296 ARG A O 1
ATOM 2225 N N . TYR A 1 297 ? 7.966 -9.384 25.775 1.00 62.53 297 TYR A N 1
ATOM 2226 C CA . TYR A 1 297 ? 8.572 -8.046 25.763 1.00 62.53 297 TYR A CA 1
ATOM 2227 C C . TYR A 1 297 ? 7.887 -7.053 26.713 1.00 62.53 297 TYR A C 1
ATOM 2229 O O . TYR A 1 297 ? 8.166 -5.855 26.669 1.00 62.53 297 TYR A O 1
ATOM 2237 N N . THR A 1 298 ? 7.041 -7.530 27.634 1.00 53.97 298 THR A N 1
ATOM 2238 C CA . THR A 1 298 ? 6.497 -6.710 28.729 1.00 53.97 298 THR A CA 1
ATOM 2239 C C . THR A 1 298 ? 7.538 -6.545 29.838 1.00 53.97 298 THR A C 1
ATOM 2241 O O . THR A 1 298 ? 7.306 -6.922 30.985 1.00 53.97 298 THR A O 1
ATOM 2244 N N . SER A 1 299 ? 8.720 -6.018 29.512 1.00 46.78 299 SER A N 1
ATOM 2245 C CA . SER A 1 299 ? 9.690 -5.647 30.540 1.00 46.78 299 SER A CA 1
ATOM 2246 C C . SER A 1 299 ? 9.162 -4.450 31.335 1.00 46.78 299 SER A C 1
ATOM 2248 O O . SER A 1 299 ? 8.682 -3.461 30.774 1.00 46.78 299 SER A O 1
ATOM 2250 N N . SER A 1 300 ? 9.272 -4.525 32.659 1.00 46.75 300 SER A N 1
ATOM 2251 C CA . SER A 1 300 ? 8.895 -3.479 33.615 1.00 46.75 300 SER A CA 1
ATOM 2252 C C . SER A 1 300 ? 9.627 -2.145 33.396 1.00 46.75 300 SER A C 1
ATOM 2254 O O . SER A 1 300 ? 9.151 -1.114 33.869 1.00 46.75 300 SER A O 1
ATOM 2256 N N . THR A 1 301 ? 10.720 -2.120 32.622 1.00 45.44 301 THR A N 1
ATOM 2257 C CA . THR A 1 301 ? 11.439 -0.891 32.241 1.00 45.44 301 THR A CA 1
ATOM 2258 C C . THR A 1 301 ? 10.730 -0.053 31.169 1.00 45.44 301 THR A C 1
ATOM 2260 O O . THR A 1 301 ? 10.984 1.146 31.086 1.00 45.44 301 THR A O 1
ATOM 2263 N N . LEU A 1 302 ? 9.787 -0.626 30.409 1.00 49.38 302 LEU A N 1
ATOM 2264 C CA . LEU A 1 302 ? 8.988 0.075 29.385 1.00 49.38 302 LEU A CA 1
ATOM 2265 C C . LEU A 1 302 ? 7.710 0.732 29.944 1.00 49.38 302 LEU A C 1
ATOM 2267 O O . LEU A 1 302 ? 6.981 1.392 29.210 1.00 49.38 302 LEU A O 1
ATOM 2271 N N . ARG A 1 303 ? 7.425 0.576 31.247 1.00 45.41 303 ARG A N 1
ATOM 2272 C CA . ARG A 1 303 ? 6.209 1.094 31.909 1.00 45.41 303 ARG A CA 1
ATOM 2273 C C . ARG A 1 303 ? 6.280 2.564 32.337 1.00 45.41 303 ARG A C 1
ATOM 2275 O O . ARG A 1 303 ? 5.328 3.064 32.939 1.00 45.41 303 ARG A O 1
ATOM 2282 N N . LYS A 1 304 ? 7.370 3.283 32.055 1.00 45.81 304 LYS A N 1
ATOM 2283 C CA . LYS A 1 304 ? 7.429 4.720 32.352 1.00 45.81 304 LYS A CA 1
ATOM 2284 C C . LYS A 1 304 ? 6.562 5.479 31.345 1.00 45.81 304 LYS A C 1
ATOM 2286 O O . LYS A 1 304 ? 7.002 5.755 30.235 1.00 45.81 304 LYS A O 1
ATOM 2291 N N . ARG A 1 305 ? 5.333 5.827 31.750 1.00 45.09 305 ARG A N 1
ATOM 2292 C CA . ARG A 1 305 ? 4.513 6.862 31.099 1.00 45.09 305 ARG A CA 1
ATOM 2293 C C . ARG A 1 305 ? 5.330 8.159 31.062 1.00 45.09 305 ARG A C 1
ATOM 2295 O O . ARG A 1 305 ? 5.481 8.830 32.077 1.00 45.09 305 ARG A O 1
ATOM 2302 N N . GLY A 1 306 ? 5.898 8.457 29.903 1.00 49.38 306 GLY A N 1
ATOM 2303 C CA . GLY A 1 306 ? 6.733 9.619 29.624 1.00 49.38 306 GLY A CA 1
ATOM 2304 C C . GLY A 1 306 ? 7.003 9.691 28.122 1.00 49.38 306 GLY A C 1
ATOM 2305 O O . GLY A 1 306 ? 6.875 8.683 27.437 1.00 49.38 306 GLY A O 1
ATOM 2306 N N . SER A 1 307 ? 7.356 10.875 27.621 1.00 56.78 307 SER A N 1
ATOM 2307 C CA . SER A 1 307 ? 7.505 11.299 26.212 1.00 56.78 307 SER A CA 1
ATOM 2308 C C . SER A 1 307 ? 8.511 10.521 25.333 1.00 56.78 307 SER A C 1
ATOM 2310 O O . SER A 1 307 ? 8.966 11.022 24.300 1.00 56.78 307 SER A O 1
ATOM 2312 N N . HIS A 1 308 ? 8.889 9.305 25.713 1.00 75.12 308 HIS A N 1
ATOM 2313 C CA . HIS A 1 308 ? 9.933 8.528 25.069 1.00 75.12 308 HIS A CA 1
ATOM 2314 C C . HIS A 1 308 ? 9.413 7.773 23.842 1.00 75.12 308 HIS A C 1
ATOM 2316 O O . HIS A 1 308 ? 8.395 7.089 23.876 1.00 75.12 308 HIS A O 1
ATOM 2322 N N . LEU A 1 309 ? 10.157 7.906 22.745 1.00 89.06 309 LEU A N 1
ATOM 2323 C CA . LEU A 1 309 ? 10.004 7.104 21.539 1.00 89.06 309 LEU A CA 1
ATOM 2324 C C . LEU A 1 309 ? 10.265 5.626 21.868 1.00 89.06 309 LEU A C 1
ATOM 2326 O O . LEU A 1 309 ? 11.369 5.277 22.285 1.00 89.06 309 LEU A O 1
ATOM 2330 N N . PHE A 1 310 ? 9.274 4.768 21.645 1.00 90.50 310 PHE A N 1
ATOM 2331 C CA . PHE A 1 310 ? 9.477 3.327 21.542 1.00 90.50 310 PHE A CA 1
ATOM 2332 C C . PHE A 1 310 ? 10.001 2.998 20.143 1.00 90.50 310 PHE A C 1
ATOM 2334 O O . PHE A 1 310 ? 9.465 3.507 19.158 1.00 90.50 310 PHE A O 1
ATOM 2341 N N . ALA A 1 311 ? 11.024 2.149 20.062 1.00 92.00 311 ALA A N 1
ATOM 2342 C CA . ALA A 1 311 ? 11.554 1.617 18.814 1.00 92.00 311 ALA A CA 1
ATOM 2343 C C . ALA A 1 311 ? 11.972 0.155 19.011 1.00 92.00 311 ALA A C 1
ATOM 2345 O O . ALA A 1 311 ? 12.626 -0.172 20.002 1.00 92.00 311 ALA A O 1
ATOM 2346 N N . MET A 1 312 ? 11.596 -0.712 18.074 1.00 92.56 312 MET A N 1
ATOM 2347 C CA . MET A 1 312 ? 11.963 -2.125 18.067 1.00 92.56 312 MET A CA 1
ATOM 2348 C C . MET A 1 312 ? 12.331 -2.551 16.652 1.00 92.56 312 MET A C 1
ATOM 2350 O O . MET A 1 312 ? 11.567 -2.328 15.716 1.00 92.56 312 MET A O 1
ATOM 2354 N N . HIS A 1 313 ? 13.496 -3.173 16.508 1.00 94.75 313 HIS A N 1
ATOM 2355 C CA . HIS A 1 313 ? 13.931 -3.774 15.254 1.00 94.75 313 HIS A CA 1
ATOM 2356 C C . HIS A 1 313 ? 13.448 -5.224 15.160 1.00 94.75 313 HIS A C 1
ATOM 2358 O O . HIS A 1 313 ? 13.539 -5.985 16.123 1.00 94.75 313 HIS A O 1
ATOM 2364 N N . PHE A 1 314 ? 12.930 -5.581 13.990 1.00 93.88 314 PHE A N 1
ATOM 2365 C CA . PHE A 1 314 ? 12.534 -6.923 13.596 1.00 93.88 314 PHE A CA 1
ATOM 2366 C C . PHE A 1 314 ? 13.471 -7.363 12.466 1.00 93.88 314 PHE A C 1
ATOM 2368 O O . PHE A 1 314 ? 13.333 -6.851 11.352 1.00 93.88 314 PHE A O 1
ATOM 2375 N N . PRO A 1 315 ? 14.438 -8.260 12.726 1.00 93.12 315 PRO A N 1
ATOM 2376 C CA . PRO A 1 315 ? 15.357 -8.721 11.694 1.00 93.12 315 PRO A CA 1
ATOM 2377 C C . PRO A 1 315 ? 14.615 -9.530 10.625 1.00 93.12 315 PRO A C 1
ATOM 2379 O O . PRO A 1 315 ? 13.683 -10.275 10.939 1.00 93.12 315 PRO A O 1
ATOM 2382 N N . ALA A 1 316 ? 15.041 -9.400 9.367 1.00 89.50 316 ALA A N 1
ATOM 2383 C CA . ALA A 1 316 ? 14.600 -10.305 8.311 1.00 89.50 316 ALA A CA 1
ATOM 2384 C C . ALA A 1 316 ? 15.168 -11.711 8.550 1.00 89.50 316 ALA A C 1
ATOM 2386 O O . ALA A 1 316 ? 16.214 -11.881 9.183 1.00 89.50 316 ALA A O 1
ATOM 2387 N N . LEU A 1 317 ? 1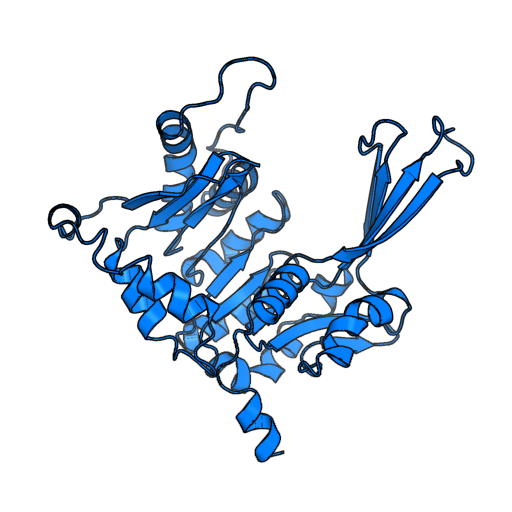4.480 -12.722 8.023 1.00 85.31 317 LEU A N 1
ATOM 2388 C CA . LEU A 1 317 ? 15.058 -14.057 7.934 1.00 85.31 317 LEU A CA 1
ATOM 2389 C C . LEU A 1 317 ? 16.148 -14.062 6.849 1.00 85.31 317 LEU A C 1
ATOM 2391 O O . LEU A 1 317 ? 15.999 -13.342 5.858 1.00 85.31 317 LEU A O 1
ATOM 2395 N N . PRO A 1 318 ? 17.225 -14.850 7.016 1.00 74.75 318 PRO A N 1
ATOM 2396 C CA . PRO A 1 318 ? 18.184 -15.081 5.942 1.00 74.75 318 PRO A CA 1
ATOM 2397 C C . PRO A 1 318 ? 17.452 -15.579 4.689 1.00 74.75 318 PRO A C 1
ATOM 2399 O O . PRO A 1 318 ? 16.556 -16.419 4.812 1.00 74.75 318 PRO A O 1
ATOM 2402 N N . ALA A 1 319 ? 17.812 -15.019 3.532 1.00 61.38 319 ALA A N 1
ATOM 2403 C CA . ALA A 1 319 ? 17.307 -15.448 2.228 1.00 61.38 319 ALA A CA 1
ATOM 2404 C C . ALA A 1 319 ? 17.797 -16.858 1.868 1.00 61.38 319 ALA A C 1
ATOM 2406 O O . ALA A 1 319 ? 18.933 -17.205 2.273 1.00 61.38 319 ALA A O 1
#